Protein AF-Q6UVV3-F1 (afdb_monomer)

Radius of gyration: 19.64 Å; Cα contacts (8 Å, |Δi|>4): 266; chains: 1; bounding box: 53×38×66 Å

Nearest PDB structures (foldseek):
  7rcg-assembly1_A  TM=6.839E-01  e=5.634E-07  synthetic construct
  5e67-assembly1_A  TM=6.158E-01  e=2.378E-06  Sordaria macrospora k-hell
  5e5o-assembly1_A  TM=6.710E-01  e=7.438E-06  Sordaria macrospora k-hell
  5e63-assembly1_A  TM=6.153E-01  e=5.189E-06  Sordaria macrospora k-hell
  4z20-assembly1_A  TM=6.583E-01  e=2.623E-05  Sordaria macrospora k-hell

InterPro domains:
  IPR027434 Homing endonuclease [G3DSA:3.10.28.10] (3-112)
  IPR027434 Homing endonuclease [G3DSA:3.10.28.10] (134-177)
  IPR027434 Homing endonuclease [SSF55608] (23-153)
  IPR051289 LAGLIDADG Homing Endonuclease [PTHR36181] (15-176)

Structure (mmCIF, N/CA/C/O backbone):
data_AF-Q6UVV3-F1
#
_entry.id   AF-Q6UVV3-F1
#
loop_
_atom_site.group_PDB
_atom_site.id
_atom_site.type_symbol
_atom_site.label_atom_id
_atom_site.label_alt_id
_atom_site.label_comp_id
_atom_site.label_asym_id
_atom_site.label_entity_id
_atom_site.label_seq_id
_atom_site.pdbx_PDB_ins_code
_atom_site.Cartn_x
_atom_site.Cartn_y
_atom_site.Cartn_z
_atom_site.occupancy
_atom_site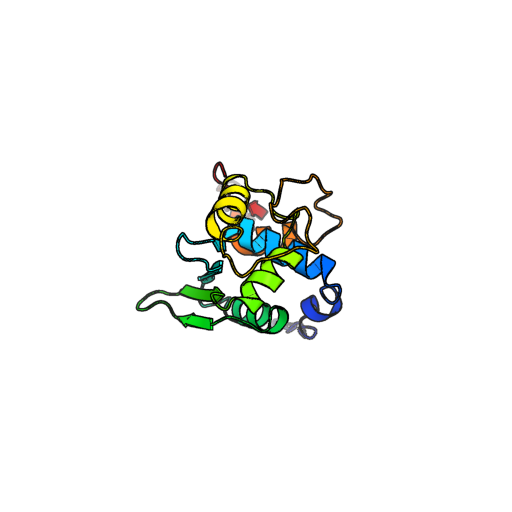.B_iso_or_equiv
_atom_site.auth_seq_id
_atom_site.auth_comp_id
_atom_site.auth_asym_id
_atom_site.auth_atom_id
_atom_site.pdbx_PDB_model_num
ATOM 1 N N . MET A 1 1 ? -36.905 -4.586 26.985 1.00 43.69 1 MET A N 1
ATOM 2 C CA . MET A 1 1 ? -36.416 -3.449 26.175 1.00 43.69 1 MET A CA 1
ATOM 3 C C . MET A 1 1 ? -35.799 -4.032 24.906 1.00 43.69 1 MET A C 1
ATOM 5 O O . MET A 1 1 ? -34.791 -4.717 25.005 1.00 43.69 1 MET A O 1
ATOM 9 N N . SER A 1 2 ? -36.463 -3.912 23.751 1.00 47.06 2 SER A N 1
ATOM 10 C CA . SER A 1 2 ? -35.994 -4.512 22.490 1.00 47.06 2 SER A CA 1
ATOM 11 C C . SER A 1 2 ? -35.109 -3.499 21.764 1.00 47.06 2 SER A C 1
ATOM 13 O O . SER A 1 2 ? -35.595 -2.452 21.337 1.00 47.06 2 SER A O 1
ATOM 15 N N . ILE A 1 3 ? -33.812 -3.785 21.663 1.00 47.81 3 ILE A N 1
ATOM 16 C CA . ILE A 1 3 ? -32.866 -2.955 20.916 1.00 47.81 3 ILE A CA 1
ATOM 17 C C . ILE A 1 3 ? -33.039 -3.298 19.435 1.00 47.81 3 ILE A C 1
ATOM 19 O O . ILE A 1 3 ? -32.676 -4.386 18.992 1.00 47.81 3 ILE A O 1
ATOM 23 N N . SER A 1 4 ? -33.620 -2.374 18.670 1.00 55.75 4 SER A N 1
ATOM 24 C CA . SER A 1 4 ? -33.681 -2.482 17.213 1.00 55.75 4 SER A CA 1
ATOM 25 C C . SER A 1 4 ? -32.287 -2.229 16.644 1.00 55.75 4 SER A C 1
ATOM 27 O O . SER A 1 4 ? -31.799 -1.099 16.628 1.00 55.75 4 SER A O 1
ATOM 29 N N . ILE A 1 5 ? -31.613 -3.293 16.211 1.00 58.22 5 ILE A N 1
ATOM 30 C CA . ILE A 1 5 ? -30.332 -3.188 15.514 1.00 58.22 5 ILE A CA 1
ATOM 31 C C . ILE A 1 5 ? -30.649 -2.902 14.048 1.00 58.22 5 ILE A C 1
ATOM 33 O O . ILE A 1 5 ? -30.944 -3.812 13.270 1.00 58.22 5 ILE A O 1
ATOM 37 N N . HIS A 1 6 ? -30.590 -1.629 13.655 1.00 61.12 6 HIS A N 1
ATOM 38 C CA . HIS A 1 6 ? -30.580 -1.272 12.242 1.00 61.12 6 HIS A CA 1
ATOM 39 C C . HIS A 1 6 ? -29.328 -1.883 11.613 1.00 61.12 6 HIS A C 1
ATOM 41 O O . HIS A 1 6 ? -28.221 -1.408 11.846 1.00 61.12 6 HIS A O 1
ATOM 47 N N . LYS A 1 7 ? -29.490 -2.959 10.838 1.00 54.72 7 LYS A N 1
ATOM 48 C CA . LYS A 1 7 ? -28.418 -3.501 10.004 1.00 54.72 7 LYS A CA 1
ATOM 49 C C . LYS A 1 7 ? -28.249 -2.525 8.841 1.00 54.72 7 LYS A C 1
ATOM 51 O O . LYS A 1 7 ? -29.121 -2.519 7.966 1.00 54.72 7 LYS A O 1
ATOM 56 N N . PRO A 1 8 ? -27.187 -1.699 8.800 1.00 57.03 8 PRO A N 1
ATOM 57 C CA . PRO A 1 8 ? -27.008 -0.774 7.698 1.00 57.03 8 PRO A CA 1
ATOM 58 C C . PRO A 1 8 ? -26.944 -1.614 6.432 1.00 57.03 8 PRO A C 1
ATOM 60 O O . PRO A 1 8 ? -26.157 -2.564 6.335 1.00 57.03 8 PRO A O 1
ATOM 63 N N . ARG A 1 9 ? -27.818 -1.319 5.471 1.00 49.78 9 ARG A N 1
ATOM 64 C CA . ARG A 1 9 ? -27.746 -1.948 4.157 1.00 49.78 9 ARG A CA 1
ATOM 65 C C . ARG A 1 9 ? -26.461 -1.418 3.536 1.00 49.78 9 ARG A C 1
ATOM 67 O O . ARG A 1 9 ? -26.443 -0.297 3.039 1.00 49.78 9 ARG A O 1
ATOM 74 N N . ALA A 1 10 ? -25.373 -2.181 3.649 1.00 50.03 10 ALA A N 1
ATOM 75 C CA . ALA A 1 10 ? -24.102 -1.813 3.052 1.00 50.03 10 ALA A CA 1
ATOM 76 C C . ALA A 1 10 ? -24.356 -1.578 1.560 1.00 50.03 10 ALA A C 1
ATOM 78 O O . ALA A 1 10 ? -24.650 -2.516 0.813 1.00 50.03 10 ALA A O 1
ATOM 79 N N . LEU A 1 11 ? -24.324 -0.311 1.142 1.00 47.28 11 LEU A N 1
ATOM 80 C CA . LEU A 1 11 ? -24.334 0.042 -0.268 1.00 47.28 11 LEU A CA 1
ATOM 81 C C . LEU A 1 11 ? -23.205 -0.761 -0.917 1.00 47.28 11 LEU A C 1
ATOM 83 O O . LEU A 1 11 ? -22.098 -0.800 -0.375 1.00 47.28 11 LEU A O 1
ATOM 87 N N . LYS A 1 12 ? -23.495 -1.449 -2.033 1.00 47.28 12 LYS A N 1
ATOM 88 C CA . LYS A 1 12 ? -22.484 -2.184 -2.810 1.00 47.28 12 LYS A CA 1
ATOM 89 C C . LYS A 1 12 ? -21.239 -1.303 -2.914 1.00 47.28 12 LYS A C 1
ATOM 91 O O . LYS A 1 12 ? -21.322 -0.223 -3.491 1.00 47.28 12 LYS A O 1
ATOM 96 N N . HIS A 1 13 ? -20.150 -1.781 -2.311 1.00 45.28 13 HIS A N 1
ATOM 97 C CA . HIS A 1 13 ? -18.852 -1.132 -2.126 1.00 45.28 13 HIS A CA 1
ATOM 98 C C . HIS A 1 13 ? -18.615 0.050 -3.088 1.00 45.28 13 HIS A C 1
ATOM 100 O O . HIS A 1 13 ? -18.170 -0.121 -4.226 1.00 45.28 13 HIS A O 1
ATOM 106 N N . THR A 1 14 ? -18.937 1.264 -2.636 1.00 42.50 14 THR A N 1
ATOM 107 C CA . THR A 1 14 ? -18.845 2.515 -3.411 1.00 42.50 14 THR A CA 1
ATOM 108 C C . THR A 1 14 ? -17.410 2.929 -3.721 1.00 42.50 14 THR A C 1
ATOM 110 O O . THR A 1 14 ? -17.210 3.803 -4.564 1.00 42.50 14 THR A O 1
ATOM 113 N N . LEU A 1 15 ? -16.411 2.244 -3.150 1.00 49.72 15 LEU A N 1
ATOM 114 C CA . LEU A 1 15 ? -15.023 2.292 -3.621 1.00 49.72 15 LEU A CA 1
ATOM 115 C C . LEU A 1 15 ? -14.963 2.071 -5.140 1.00 49.72 15 LEU A C 1
ATOM 117 O O . LEU A 1 15 ? -14.258 2.790 -5.831 1.00 49.72 15 LEU A O 1
ATOM 121 N N . SER A 1 16 ? -15.796 1.178 -5.688 1.00 46.34 16 SER A N 1
ATOM 122 C CA . SER A 1 16 ? -15.877 0.954 -7.135 1.00 46.34 16 SER A CA 1
ATOM 123 C C . SER A 1 16 ? -16.568 2.071 -7.922 1.00 46.34 16 SER A C 1
ATOM 125 O O . SER A 1 16 ? -16.449 2.048 -9.133 1.00 46.34 16 SER A O 1
ATOM 127 N N . LYS A 1 17 ? -17.334 2.994 -7.323 1.00 48.22 17 LYS A N 1
ATOM 128 C CA . LYS A 1 17 ? -17.978 4.093 -8.074 1.00 48.22 17 LYS A CA 1
ATOM 129 C C . LYS A 1 17 ? -17.110 5.352 -8.117 1.00 48.22 17 LYS A C 1
ATOM 131 O O . LYS A 1 17 ? -17.072 5.997 -9.160 1.00 48.22 17 LYS A O 1
ATOM 136 N N . ASN A 1 18 ? -16.377 5.639 -7.036 1.00 47.91 18 ASN A N 1
ATOM 137 C CA . ASN A 1 18 ? -15.508 6.818 -6.930 1.00 47.91 18 ASN A CA 1
ATOM 138 C C . ASN A 1 18 ? -14.058 6.560 -7.394 1.00 47.91 18 ASN A C 1
ATOM 140 O O . ASN A 1 18 ? -13.456 7.465 -7.953 1.00 47.91 18 ASN A O 1
ATOM 144 N N . LEU A 1 19 ? -13.522 5.332 -7.290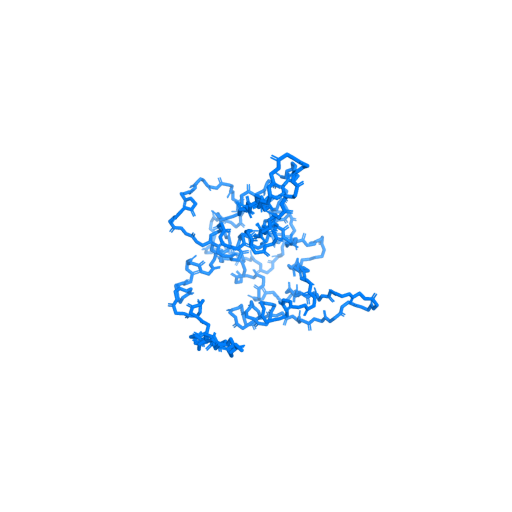 1.00 56.38 19 LEU A N 1
ATOM 145 C CA . LEU A 1 19 ? -12.197 4.969 -7.845 1.00 56.38 19 LEU A CA 1
ATOM 146 C C . LEU A 1 19 ? -12.237 4.593 -9.340 1.00 56.38 19 LEU A C 1
ATOM 148 O O . LEU A 1 19 ? -11.284 4.019 -9.863 1.00 56.38 19 LEU A O 1
ATOM 152 N N . ASN A 1 20 ? -13.336 4.882 -10.044 1.00 53.88 20 ASN A N 1
ATOM 153 C CA . ASN A 1 20 ? -13.473 4.565 -11.472 1.00 53.88 20 ASN A CA 1
ATOM 154 C C . ASN A 1 20 ? -12.535 5.383 -12.371 1.00 53.88 20 ASN A C 1
ATOM 156 O O . ASN A 1 20 ? -12.367 5.051 -13.544 1.00 53.88 20 ASN A O 1
ATOM 160 N N . ARG A 1 21 ? -11.906 6.437 -11.842 1.00 68.19 21 ARG A N 1
ATOM 161 C CA . ARG A 1 21 ? -10.844 7.156 -12.541 1.00 68.19 21 ARG A CA 1
ATOM 162 C C . ARG A 1 21 ? -9.508 6.475 -12.267 1.00 68.19 21 ARG A C 1
ATOM 164 O O . ARG A 1 21 ? -9.097 6.317 -11.121 1.00 68.19 21 ARG A O 1
ATOM 171 N N . ILE A 1 22 ? -8.797 6.132 -13.341 1.00 72.06 22 ILE A N 1
ATOM 172 C CA . ILE A 1 22 ? -7.452 5.529 -13.298 1.00 72.06 22 ILE A CA 1
ATOM 173 C C . ILE A 1 22 ? -6.502 6.339 -12.397 1.00 72.06 22 ILE A C 1
ATOM 175 O O . ILE A 1 22 ? -5.663 5.764 -11.707 1.00 72.06 22 ILE A O 1
ATOM 179 N N . GLN A 1 23 ? -6.658 7.667 -12.378 1.00 77.19 23 GLN A N 1
ATOM 180 C CA . GLN A 1 23 ? -5.865 8.571 -11.547 1.00 77.19 23 GLN A CA 1
ATOM 181 C C . GLN A 1 23 ? -6.129 8.381 -10.046 1.00 77.19 23 GLN A C 1
ATOM 183 O O . GLN A 1 23 ? -5.170 8.245 -9.287 1.00 77.19 23 GLN A O 1
ATOM 188 N N . ASP A 1 24 ? -7.397 8.278 -9.636 1.00 86.44 24 ASP A N 1
ATOM 189 C CA . ASP A 1 24 ? -7.789 8.048 -8.240 1.00 86.44 24 ASP A CA 1
ATOM 190 C C . ASP A 1 24 ? -7.302 6.676 -7.752 1.00 86.44 24 ASP A C 1
ATOM 192 O O . ASP A 1 24 ? -6.735 6.561 -6.665 1.00 86.44 24 ASP A O 1
ATOM 196 N N . PHE A 1 25 ? -7.411 5.642 -8.595 1.00 94.50 25 PHE A N 1
ATOM 197 C CA . PHE A 1 25 ? -6.839 4.329 -8.286 1.00 94.50 25 PHE A CA 1
ATOM 198 C C . PHE A 1 25 ? -5.308 4.363 -8.168 1.00 94.50 25 PHE A C 1
ATOM 200 O O . PHE A 1 25 ? -4.754 3.706 -7.290 1.00 94.50 25 PHE A O 1
ATOM 207 N N . GLY A 1 26 ? -4.617 5.130 -9.018 1.00 95.69 26 GLY A N 1
ATOM 208 C CA . GLY A 1 26 ? -3.163 5.292 -8.949 1.00 95.69 26 GLY A CA 1
ATOM 209 C C . GLY A 1 26 ? -2.703 5.893 -7.621 1.00 95.69 26 GLY A C 1
ATOM 210 O O . GLY A 1 26 ? -1.805 5.343 -6.992 1.00 95.69 26 GLY A O 1
ATOM 21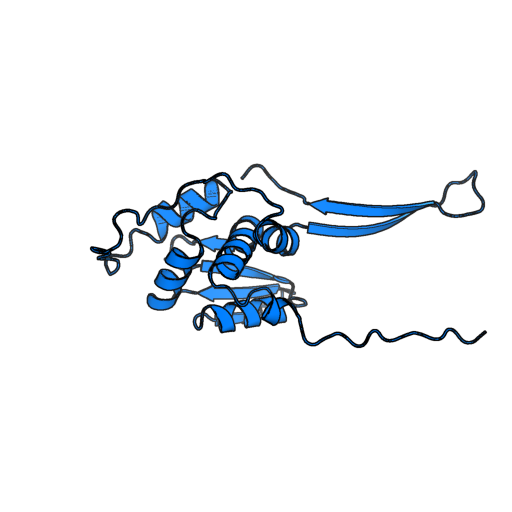1 N N . PHE A 1 27 ? -3.358 6.963 -7.158 1.00 96.44 27 PHE A N 1
ATOM 212 C CA . PHE A 1 27 ? -3.077 7.553 -5.845 1.00 96.44 27 PHE A CA 1
ATOM 213 C C . PHE A 1 27 ? -3.387 6.583 -4.703 1.00 96.44 27 PHE A C 1
ATOM 215 O O . PHE A 1 27 ? -2.543 6.386 -3.833 1.00 96.44 27 PHE A O 1
ATOM 222 N N . PHE A 1 28 ? -4.549 5.924 -4.735 1.00 96.88 28 PHE A N 1
ATOM 223 C CA . PHE A 1 28 ? -4.921 4.918 -3.738 1.00 96.88 28 PHE A CA 1
ATOM 224 C C . PHE A 1 28 ? -3.893 3.782 -3.641 1.00 96.88 28 PHE A C 1
ATOM 226 O O . PHE A 1 28 ? -3.452 3.429 -2.549 1.00 96.88 28 PHE A O 1
ATOM 233 N N . LEU A 1 29 ? -3.466 3.237 -4.785 1.00 97.62 29 LEU A N 1
ATOM 234 C CA . LEU A 1 29 ? -2.446 2.194 -4.841 1.00 97.62 29 LEU A CA 1
ATOM 235 C C . LEU A 1 29 ? -1.100 2.692 -4.299 1.00 97.62 29 LEU A C 1
ATOM 237 O O . LEU A 1 29 ? -0.454 1.961 -3.555 1.00 97.62 29 LEU A O 1
ATOM 241 N N . SER A 1 30 ? -0.688 3.917 -4.636 1.00 97.19 30 SER A N 1
ATOM 242 C CA . SER A 1 30 ? 0.534 4.518 -4.092 1.00 97.19 30 SER A CA 1
ATOM 243 C C . SER A 1 30 ? 0.499 4.640 -2.571 1.00 97.19 30 SER A C 1
ATOM 245 O O . SER A 1 30 ? 1.485 4.288 -1.937 1.00 97.19 30 SER A O 1
ATOM 247 N N . GLY A 1 31 ? -0.634 5.045 -1.989 1.00 96.88 31 GLY A N 1
ATOM 248 C CA . GLY A 1 31 ? -0.798 5.114 -0.535 1.00 96.88 31 GLY A CA 1
ATOM 249 C C . GLY A 1 31 ? -0.624 3.756 0.148 1.00 96.88 31 GLY A C 1
ATOM 250 O O . GLY A 1 31 ? 0.128 3.645 1.110 1.00 96.88 31 GLY A O 1
ATOM 251 N N . ILE A 1 32 ? -1.240 2.699 -0.398 1.00 97.44 32 ILE A N 1
ATOM 252 C CA . ILE A 1 32 ? -1.056 1.327 0.116 1.00 97.44 32 ILE A CA 1
ATOM 253 C C . ILE A 1 32 ? 0.411 0.885 -0.008 1.00 97.44 32 ILE A C 1
ATOM 255 O O . ILE A 1 32 ? 0.937 0.200 0.865 1.00 97.44 32 ILE A O 1
ATOM 259 N N . ILE A 1 33 ? 1.087 1.238 -1.107 1.00 97.75 33 ILE A N 1
ATOM 260 C CA . ILE A 1 33 ? 2.500 0.879 -1.297 1.00 97.75 33 ILE A CA 1
ATOM 261 C C . ILE A 1 33 ? 3.397 1.609 -0.294 1.00 97.75 33 ILE A C 1
ATOM 263 O O . ILE A 1 33 ? 4.343 1.006 0.216 1.00 97.75 33 ILE A O 1
ATOM 267 N N . ASP A 1 34 ? 3.103 2.879 -0.016 1.00 96.69 34 ASP A N 1
ATOM 268 C CA . ASP A 1 34 ? 3.844 3.682 0.952 1.00 96.69 34 ASP A CA 1
ATOM 269 C C . ASP A 1 34 ? 3.727 3.135 2.381 1.00 96.69 34 ASP A C 1
ATOM 271 O O . ASP A 1 34 ? 4.742 3.130 3.084 1.00 96.69 34 ASP A O 1
ATOM 275 N N . GLY A 1 35 ? 2.567 2.584 2.756 1.00 95.56 35 GLY A N 1
ATOM 276 C CA . GLY A 1 35 ? 2.381 1.842 4.008 1.00 95.56 35 GLY A CA 1
ATOM 277 C C . GLY A 1 35 ? 2.933 0.410 3.941 1.00 95.56 35 GLY A C 1
ATOM 278 O O . GLY A 1 35 ? 4.110 0.158 4.214 1.00 95.56 35 GLY A O 1
ATOM 279 N N . ASP A 1 36 ? 2.112 -0.545 3.492 1.00 95.25 36 ASP A N 1
ATOM 280 C CA . ASP A 1 36 ? 2.399 -1.989 3.585 1.00 95.25 36 ASP A CA 1
ATOM 281 C C . ASP A 1 36 ? 3.163 -2.607 2.399 1.00 95.25 36 ASP A C 1
ATOM 283 O O . ASP A 1 36 ? 3.587 -3.773 2.445 1.00 95.25 36 ASP A O 1
ATOM 287 N N . GLY A 1 37 ? 3.302 -1.887 1.285 1.00 96.75 37 GLY A N 1
ATOM 288 C CA . GLY A 1 37 ? 3.910 -2.434 0.069 1.00 96.75 37 GLY A CA 1
ATOM 289 C C . GLY A 1 37 ? 5.435 -2.363 0.046 1.00 96.75 37 GLY A C 1
ATOM 290 O O . GLY A 1 37 ? 6.064 -1.577 0.740 1.00 96.75 37 GLY A O 1
ATOM 291 N N . HIS A 1 38 ? 6.078 -3.165 -0.795 1.00 96.81 38 HIS A N 1
ATOM 292 C CA . HIS A 1 38 ? 7.482 -2.960 -1.158 1.00 96.81 38 HIS A CA 1
ATOM 293 C C . HIS A 1 38 ? 7.784 -3.537 -2.539 1.00 96.81 38 HIS A C 1
ATOM 295 O O . HIS A 1 38 ? 7.166 -4.514 -2.974 1.00 96.81 38 HIS A O 1
ATOM 301 N N . PHE A 1 39 ? 8.783 -2.965 -3.209 1.00 95.94 39 PHE A N 1
ATOM 302 C CA . PHE A 1 39 ? 9.362 -3.571 -4.406 1.00 95.94 39 PHE A CA 1
ATOM 303 C C . PHE A 1 39 ? 10.578 -4.386 -3.987 1.00 95.94 39 PHE A C 1
ATOM 305 O O . PHE A 1 39 ? 11.531 -3.835 -3.433 1.00 95.94 39 PHE A O 1
ATOM 312 N N . SER A 1 40 ? 10.555 -5.704 -4.183 1.00 94.12 40 SER A N 1
ATOM 313 C CA . SER A 1 40 ? 11.669 -6.554 -3.746 1.00 94.12 40 SER A CA 1
ATOM 314 C C . SER A 1 40 ? 12.867 -6.478 -4.698 1.00 94.12 40 SER A C 1
ATOM 316 O O . SER A 1 40 ? 12.762 -5.929 -5.791 1.00 94.12 40 SER A O 1
ATOM 318 N N . ALA A 1 41 ? 14.023 -7.003 -4.278 1.00 90.31 41 ALA A N 1
ATOM 319 C CA . ALA A 1 41 ? 15.225 -7.039 -5.119 1.00 90.31 41 ALA A CA 1
ATOM 320 C C . ALA A 1 41 ? 15.022 -7.888 -6.386 1.00 90.31 41 ALA A C 1
ATOM 322 O O . ALA A 1 41 ? 15.479 -7.515 -7.462 1.00 90.31 41 ALA A O 1
ATOM 323 N N . ILE A 1 42 ? 14.273 -8.991 -6.266 1.00 90.12 42 ILE A N 1
ATOM 324 C CA . ILE A 1 42 ? 13.654 -9.636 -7.426 1.00 90.12 42 ILE A CA 1
ATOM 325 C C . ILE A 1 42 ? 12.530 -8.706 -7.898 1.00 90.12 42 ILE A C 1
ATOM 327 O O . ILE A 1 42 ? 11.726 -8.302 -7.055 1.00 90.12 42 ILE A O 1
ATOM 331 N N . PRO A 1 43 ? 12.433 -8.355 -9.188 1.00 90.12 43 PRO A N 1
ATOM 332 C CA . PRO A 1 43 ? 11.439 -7.393 -9.652 1.00 90.12 43 PRO A CA 1
ATOM 333 C C . PRO A 1 43 ? 10.001 -7.900 -9.471 1.00 90.12 43 PRO A C 1
ATOM 335 O O . PRO A 1 43 ? 9.473 -8.668 -10.270 1.00 90.12 43 PRO A O 1
ATOM 338 N N . GLN A 1 44 ? 9.372 -7.475 -8.379 1.00 95.31 44 GLN A N 1
ATOM 339 C CA . GLN A 1 44 ? 7.973 -7.729 -8.053 1.00 95.31 44 GLN A CA 1
ATOM 340 C C . GLN A 1 44 ? 7.486 -6.683 -7.047 1.00 95.31 44 GLN A C 1
ATOM 342 O O . GLN A 1 44 ? 8.258 -6.200 -6.214 1.00 95.31 44 GLN A O 1
ATOM 347 N N . LEU A 1 45 ? 6.194 -6.373 -7.101 1.00 97.75 45 LEU A N 1
ATOM 348 C CA . LEU A 1 45 ? 5.494 -5.693 -6.017 1.00 97.75 45 LEU A CA 1
ATOM 349 C C . LEU A 1 45 ? 4.952 -6.747 -5.054 1.00 97.75 45 LEU A C 1
ATOM 351 O O . LEU A 1 45 ? 4.295 -7.695 -5.487 1.00 97.75 45 LEU A O 1
ATOM 355 N N . VAL A 1 46 ? 5.183 -6.555 -3.760 1.00 98.38 46 VAL A N 1
ATOM 356 C CA . VAL A 1 46 ? 4.616 -7.382 -2.695 1.00 98.38 46 VAL A CA 1
ATOM 357 C C . VAL A 1 46 ? 3.893 -6.476 -1.710 1.00 98.38 46 VAL A C 1
ATOM 359 O O . VAL A 1 46 ? 4.475 -5.516 -1.214 1.00 98.38 46 VAL A O 1
ATOM 362 N N . ILE A 1 47 ? 2.639 -6.801 -1.408 1.00 98.31 47 ILE A N 1
ATOM 363 C CA . ILE A 1 47 ? 1.847 -6.146 -0.363 1.00 98.31 47 ILE A CA 1
ATOM 364 C C . ILE A 1 47 ? 1.324 -7.229 0.575 1.00 98.31 47 ILE A C 1
ATOM 366 O O . ILE A 1 47 ? 0.762 -8.235 0.124 1.00 98.31 47 ILE A O 1
ATOM 370 N N . CYS A 1 48 ? 1.543 -7.050 1.872 1.00 96.81 48 CYS A N 1
ATOM 371 C CA . CYS A 1 48 ? 1.023 -7.943 2.898 1.00 96.81 48 CYS A CA 1
ATOM 372 C C . CYS A 1 48 ? -0.237 -7.327 3.501 1.00 96.81 48 CYS A C 1
ATOM 374 O O . CYS A 1 48 ? -0.249 -6.145 3.798 1.00 96.81 48 CYS A O 1
ATOM 376 N N . PHE A 1 49 ? -1.266 -8.137 3.720 1.00 95.7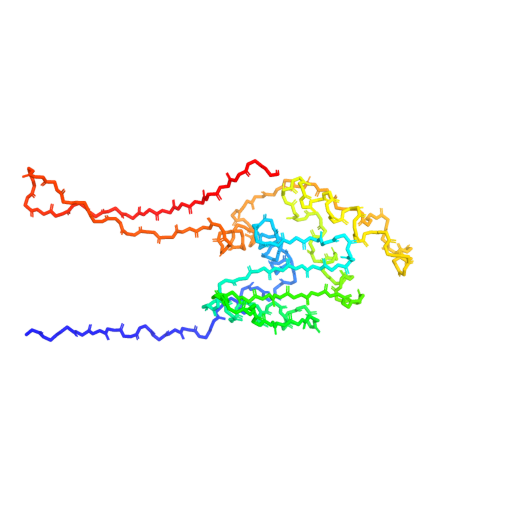5 49 PHE A N 1
ATOM 377 C CA . PHE A 1 49 ? -2.463 -7.716 4.447 1.00 95.75 49 PHE A CA 1
ATOM 378 C C . PHE A 1 49 ? -2.755 -8.700 5.574 1.00 95.75 49 PHE A C 1
ATOM 380 O O . PHE A 1 49 ? -2.363 -9.874 5.506 1.00 95.75 49 PHE A O 1
ATOM 387 N N . HIS A 1 50 ? -3.505 -8.261 6.582 1.00 95.44 50 HIS A N 1
ATOM 388 C CA . HIS A 1 50 ? -4.140 -9.187 7.510 1.00 95.44 50 HIS A CA 1
ATOM 389 C C . HIS A 1 50 ? -5.190 -10.034 6.761 1.00 95.44 50 HIS A C 1
ATOM 391 O O . HIS A 1 50 ? -5.796 -9.593 5.787 1.00 95.44 50 HIS A O 1
ATOM 397 N N . GLU A 1 51 ? -5.439 -11.276 7.190 1.00 95.69 51 GLU A N 1
ATOM 398 C CA . GLU A 1 51 ? -6.348 -12.190 6.466 1.00 95.69 51 GLU A CA 1
ATOM 399 C C . GLU A 1 51 ? -7.801 -11.687 6.369 1.00 95.69 51 GLU A C 1
ATOM 401 O O . GLU A 1 51 ? -8.538 -12.087 5.469 1.00 95.69 51 GLU A O 1
ATOM 406 N N . LYS A 1 52 ? -8.197 -10.784 7.274 1.00 94.38 52 LYS A N 1
ATOM 407 C CA . LYS A 1 52 ? -9.512 -10.122 7.267 1.00 94.38 52 LYS A CA 1
ATOM 408 C C . LYS A 1 52 ? -9.682 -9.150 6.092 1.00 94.38 52 LYS A C 1
ATOM 410 O O . LYS A 1 52 ? -10.809 -8.946 5.655 1.00 94.38 52 LYS A O 1
ATOM 415 N N . ASP A 1 53 ? -8.584 -8.651 5.528 1.00 93.50 53 ASP A N 1
ATOM 416 C CA . ASP A 1 53 ? -8.579 -7.645 4.456 1.00 93.50 53 ASP A CA 1
ATOM 417 C C . ASP A 1 53 ? -8.368 -8.271 3.069 1.00 93.50 53 ASP A C 1
ATOM 419 O O . ASP A 1 53 ? -7.970 -7.622 2.101 1.00 93.50 53 ASP A O 1
ATOM 423 N N . ILE A 1 54 ? -8.674 -9.565 2.929 1.00 95.56 54 ILE A N 1
ATOM 424 C CA . ILE A 1 54 ? -8.515 -10.309 1.673 1.00 95.56 54 ILE A CA 1
ATOM 425 C C . ILE A 1 54 ? -9.307 -9.737 0.498 1.00 95.56 54 ILE A C 1
ATOM 427 O O . ILE A 1 54 ? -8.877 -9.843 -0.653 1.00 95.56 54 ILE A O 1
ATOM 431 N N . SER A 1 55 ? -10.434 -9.083 0.772 1.00 95.75 55 SER A N 1
ATOM 432 C CA . SER A 1 55 ? -11.218 -8.384 -0.245 1.00 95.75 55 SER A CA 1
ATOM 433 C C . SER A 1 55 ? -10.423 -7.258 -0.914 1.00 95.75 55 SER A C 1
ATOM 435 O O . SER A 1 55 ? -10.547 -7.081 -2.126 1.00 95.75 55 SER A O 1
ATOM 437 N N . VAL A 1 56 ? -9.560 -6.555 -0.170 1.00 95.50 56 VAL A N 1
ATOM 438 C CA . VAL A 1 56 ? -8.682 -5.496 -0.692 1.00 95.50 56 VAL A CA 1
ATOM 439 C C . VAL A 1 56 ? -7.650 -6.098 -1.639 1.00 95.50 56 VAL A C 1
ATOM 441 O O . VAL A 1 56 ? -7.504 -5.629 -2.766 1.00 95.50 56 VAL A O 1
ATOM 444 N N . ALA A 1 57 ? -7.005 -7.200 -1.248 1.00 97.12 57 ALA A N 1
ATOM 445 C CA . ALA A 1 57 ? -6.044 -7.894 -2.105 1.00 97.12 57 ALA A CA 1
ATOM 446 C C . ALA A 1 57 ? -6.672 -8.348 -3.440 1.00 97.12 57 ALA A C 1
ATOM 448 O O . ALA A 1 57 ? -6.092 -8.142 -4.510 1.00 97.12 57 ALA A O 1
ATOM 449 N N . TYR A 1 58 ? -7.885 -8.913 -3.409 1.00 97.31 58 TYR A N 1
ATOM 450 C CA . TYR A 1 58 ? -8.603 -9.285 -4.633 1.00 97.31 58 TYR A CA 1
ATOM 451 C C . TYR A 1 58 ? -9.098 -8.080 -5.437 1.00 97.31 58 TYR A C 1
ATOM 453 O O . TYR A 1 58 ? -9.117 -8.142 -6.669 1.00 97.31 58 TYR A O 1
ATOM 461 N N . PHE A 1 59 ? -9.460 -6.978 -4.780 1.00 95.81 59 PHE A N 1
ATOM 462 C CA . PHE A 1 59 ? -9.772 -5.723 -5.456 1.00 95.81 59 PHE A CA 1
ATOM 463 C C . PHE A 1 59 ? -8.557 -5.203 -6.234 1.00 95.81 59 PHE A C 1
ATOM 465 O O . PHE A 1 59 ? -8.685 -4.939 -7.430 1.00 95.81 59 PHE A O 1
ATOM 472 N N . LEU A 1 60 ? -7.373 -5.146 -5.614 1.00 96.56 60 LEU A N 1
ATOM 473 C CA . LEU A 1 60 ? -6.137 -4.741 -6.291 1.00 96.56 60 LEU A CA 1
ATOM 474 C C . LEU A 1 60 ? -5.815 -5.664 -7.468 1.00 96.56 60 LEU A C 1
ATOM 476 O O . LEU A 1 60 ? -5.579 -5.180 -8.575 1.00 96.56 60 LEU A O 1
ATOM 480 N N . LYS A 1 61 ? -5.896 -6.988 -7.269 1.00 97.06 61 LYS A N 1
ATOM 481 C CA . LYS A 1 61 ? -5.727 -7.973 -8.348 1.00 97.06 61 LYS A CA 1
ATOM 482 C C . LYS A 1 61 ? -6.687 -7.712 -9.509 1.00 97.06 61 LYS A C 1
ATOM 484 O O . LYS A 1 61 ? -6.263 -7.745 -10.660 1.00 97.06 61 LYS A O 1
ATOM 489 N N . LYS A 1 62 ? -7.963 -7.428 -9.231 1.00 95.12 62 LYS A N 1
ATOM 490 C CA . LYS A 1 62 ? -8.973 -7.131 -10.258 1.00 95.12 62 LYS A CA 1
ATOM 491 C C . LYS A 1 62 ? -8.652 -5.845 -11.026 1.00 95.12 62 LYS A C 1
ATOM 493 O O . LYS A 1 62 ? -8.743 -5.840 -12.249 1.00 95.12 62 LYS A O 1
ATOM 498 N N . GLN A 1 63 ? -8.265 -4.774 -10.333 1.00 94.19 63 GLN A N 1
ATOM 499 C CA . GLN A 1 63 ? -7.949 -3.486 -10.965 1.00 94.19 63 GLN A CA 1
ATOM 500 C C . GLN A 1 63 ? -6.658 -3.549 -11.792 1.00 94.19 63 GLN A C 1
ATOM 502 O O . GLN A 1 63 ? -6.594 -3.057 -12.923 1.00 94.19 63 GLN A O 1
ATOM 507 N N . ILE A 1 64 ? -5.625 -4.210 -11.265 1.00 95.00 64 ILE A N 1
ATOM 508 C CA . ILE A 1 64 ? -4.339 -4.381 -11.947 1.00 95.00 64 ILE A CA 1
ATOM 509 C C . ILE A 1 64 ? -4.465 -5.420 -13.072 1.00 95.00 64 ILE A C 1
ATOM 511 O O . ILE A 1 64 ? -3.840 -5.238 -14.113 1.00 95.00 64 ILE A O 1
ATOM 515 N N . GLN A 1 65 ? -5.346 -6.416 -12.932 1.00 96.81 65 GLN A N 1
ATOM 516 C CA . GLN A 1 65 ? -5.518 -7.588 -13.814 1.00 96.81 65 GLN A CA 1
ATOM 517 C C . GLN A 1 65 ? -4.324 -8.557 -13.812 1.00 96.81 65 GLN A C 1
ATOM 519 O O . GLN A 1 65 ? -4.269 -9.490 -14.605 1.00 96.81 65 GLN A O 1
ATOM 524 N N . TYR A 1 66 ? -3.385 -8.365 -12.887 1.00 97.56 66 TYR A N 1
ATOM 525 C CA . TYR A 1 66 ? -2.227 -9.226 -12.686 1.00 97.56 66 TYR A CA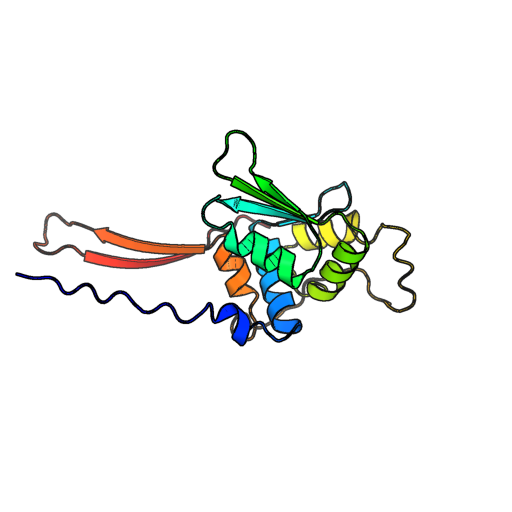 1
ATOM 526 C C . TYR A 1 66 ? -2.024 -9.490 -11.196 1.00 97.56 66 TYR A C 1
ATOM 528 O O . TYR A 1 66 ? -2.499 -8.743 -10.338 1.00 97.56 66 TYR A O 1
ATOM 536 N N . GLY A 1 67 ? -1.270 -10.547 -10.911 1.00 97.62 67 GLY A N 1
ATOM 537 C CA . GLY A 1 67 ? -0.811 -10.893 -9.575 1.00 97.62 67 GLY A CA 1
ATOM 538 C C . GLY A 1 67 ? -1.533 -12.070 -8.932 1.00 97.62 67 GLY A C 1
ATOM 539 O O . GLY A 1 67 ? -2.581 -12.548 -9.381 1.00 97.62 67 GLY A O 1
ATOM 540 N N . THR A 1 68 ? -0.947 -12.528 -7.838 1.00 98.44 68 THR A N 1
ATOM 541 C CA . THR A 1 68 ? -1.372 -13.699 -7.077 1.00 98.44 68 THR A CA 1
ATOM 542 C C . THR A 1 68 ? -1.677 -13.285 -5.649 1.00 98.44 68 THR A C 1
ATOM 544 O O . THR A 1 68 ? -0.914 -12.539 -5.042 1.00 98.44 68 THR A O 1
ATOM 547 N N . VAL A 1 69 ? -2.803 -13.770 -5.124 1.00 98.50 69 VAL A N 1
ATOM 548 C CA . VAL A 1 69 ? -3.179 -13.630 -3.715 1.00 98.50 69 VAL A CA 1
ATOM 549 C C . VAL A 1 69 ? -3.002 -14.995 -3.066 1.00 98.50 69 VAL A C 1
ATOM 551 O O . VAL A 1 69 ? -3.566 -15.976 -3.544 1.00 98.50 69 VAL A O 1
ATOM 554 N N . SER A 1 70 ? -2.210 -15.072 -2.001 1.00 98.06 70 SER A N 1
ATOM 555 C CA . SER A 1 70 ? -1.909 -16.334 -1.314 1.00 98.06 70 SER A CA 1
ATOM 556 C C . SER A 1 70 ? -1.840 -16.145 0.196 1.00 98.06 70 SER A C 1
ATOM 558 O O . SER A 1 70 ? -1.301 -15.139 0.665 1.00 98.06 70 SER A O 1
ATOM 560 N N . LYS A 1 71 ? -2.329 -17.124 0.964 1.00 97.38 71 LYS A N 1
ATOM 561 C CA . LYS A 1 71 ? -2.192 -17.138 2.426 1.00 97.38 71 LYS A CA 1
ATOM 562 C C . LYS A 1 71 ? -0.743 -17.401 2.831 1.00 97.38 71 LYS A C 1
ATOM 564 O O . LYS A 1 71 ? -0.067 -18.244 2.245 1.00 97.38 71 LYS A O 1
ATOM 569 N N . VAL A 1 72 ? -0.271 -16.708 3.862 1.00 96.56 72 VAL A N 1
ATOM 570 C CA . VAL A 1 72 ? 1.029 -16.992 4.470 1.00 96.56 72 VAL A CA 1
ATOM 571 C C . VAL A 1 72 ? 0.870 -18.156 5.444 1.00 96.56 72 VAL A C 1
ATOM 573 O O . VAL A 1 72 ? 0.038 -18.107 6.351 1.00 96.56 72 VAL A O 1
ATOM 576 N N . LYS A 1 73 ? 1.666 -19.215 5.261 1.00 95.75 73 LYS A N 1
ATOM 577 C CA . LYS A 1 73 ? 1.613 -20.417 6.105 1.00 95.75 73 LYS A CA 1
ATOM 578 C C . LYS A 1 73 ? 1.753 -20.041 7.585 1.00 95.75 73 LYS A C 1
ATOM 580 O O . LYS A 1 73 ? 2.653 -19.286 7.948 1.00 95.75 73 LYS A O 1
ATOM 585 N N . ASN A 1 74 ? 0.860 -20.581 8.416 1.00 96.06 74 ASN A N 1
ATOM 586 C CA . ASN A 1 74 ? 0.834 -20.404 9.873 1.00 96.06 74 ASN A CA 1
ATOM 587 C C . ASN A 1 74 ? 0.754 -18.941 10.354 1.00 96.06 74 ASN A C 1
ATOM 589 O O . ASN A 1 74 ? 1.158 -18.638 11.473 1.00 96.06 74 ASN A O 1
ATOM 593 N N . LYS A 1 75 ? 0.239 -18.020 9.530 1.00 96.62 75 LYS A N 1
ATOM 594 C CA . LYS A 1 75 ? 0.021 -16.617 9.906 1.00 96.62 75 LYS A CA 1
ATOM 595 C C . LYS A 1 75 ? -1.381 -16.163 9.503 1.00 96.62 75 LYS A C 1
ATOM 597 O O . LYS A 1 75 ? -1.929 -16.629 8.504 1.00 96.62 75 LYS A O 1
ATOM 602 N N . LYS A 1 76 ? -1.937 -15.198 10.241 1.00 96.88 76 LYS A N 1
ATOM 603 C CA . LYS A 1 76 ? -3.183 -14.489 9.886 1.00 96.88 76 LYS A CA 1
ATOM 604 C C . LYS A 1 76 ? -2.922 -13.398 8.846 1.00 96.88 76 LYS A C 1
ATOM 606 O O . LYS A 1 76 ? -3.328 -12.252 9.002 1.00 96.88 76 LYS A O 1
ATOM 611 N N . ALA A 1 77 ? -2.178 -13.751 7.807 1.00 96.62 77 ALA A N 1
ATOM 612 C CA . ALA A 1 77 ? -1.704 -12.819 6.802 1.00 96.62 77 ALA A CA 1
ATOM 613 C C . ALA A 1 77 ? -1.864 -13.407 5.404 1.00 96.62 77 ALA A C 1
ATOM 615 O O . ALA A 1 77 ? -1.761 -14.620 5.192 1.00 96.62 77 ALA A O 1
ATOM 616 N N . ILE A 1 78 ? -2.066 -12.521 4.442 1.00 97.75 78 ILE A N 1
ATOM 617 C CA . ILE A 1 78 ? -2.083 -12.823 3.018 1.00 97.75 78 ILE A CA 1
ATOM 618 C C . ILE A 1 78 ? -1.041 -11.963 2.311 1.00 97.75 78 ILE A C 1
ATOM 620 O O . ILE A 1 78 ? -0.691 -10.879 2.772 1.00 97.75 78 ILE A O 1
ATOM 624 N N . LYS A 1 79 ? -0.558 -12.446 1.172 1.00 97.88 79 LYS A N 1
ATOM 625 C CA . LYS A 1 79 ? 0.303 -11.685 0.269 1.00 97.88 79 LYS A CA 1
ATOM 626 C C . LYS A 1 79 ? -0.414 -11.479 -1.047 1.00 97.88 79 LYS A C 1
ATOM 628 O O . LYS A 1 79 ? -0.929 -12.443 -1.611 1.00 97.88 79 LYS A O 1
ATOM 633 N N . PHE A 1 80 ? -0.387 -10.250 -1.537 1.00 98.56 80 PHE A N 1
ATOM 634 C CA . PHE A 1 80 ? -0.629 -9.926 -2.931 1.00 98.56 80 PHE A CA 1
ATOM 635 C C . PHE A 1 80 ? 0.719 -9.668 -3.607 1.00 98.56 80 PHE A C 1
ATOM 637 O O . PHE A 1 80 ? 1.475 -8.802 -3.171 1.00 98.56 80 PHE A O 1
ATOM 644 N N . VAL A 1 81 ? 1.036 -10.448 -4.641 1.00 98.62 81 VAL A N 1
ATOM 645 C CA . VAL A 1 81 ? 2.320 -10.380 -5.350 1.00 98.62 81 VAL A CA 1
ATOM 646 C C . VAL A 1 81 ? 2.083 -10.167 -6.835 1.00 98.62 81 VAL A C 1
ATOM 648 O O . VAL A 1 81 ? 1.349 -10.934 -7.458 1.00 98.62 81 VAL A O 1
ATOM 651 N N . VAL A 1 82 ? 2.738 -9.168 -7.421 1.00 98.06 82 VAL A N 1
ATOM 652 C CA . VAL A 1 82 ? 2.759 -8.941 -8.870 1.00 98.06 82 VAL A CA 1
ATOM 653 C C . VAL A 1 82 ? 4.196 -9.048 -9.358 1.00 98.06 82 VAL A C 1
ATOM 655 O O . VAL A 1 82 ? 4.999 -8.159 -9.105 1.00 98.06 82 VAL A O 1
ATOM 658 N N . SER A 1 83 ? 4.504 -10.129 -10.070 1.00 95.19 83 SER A N 1
ATOM 659 C CA . SER A 1 83 ? 5.811 -10.379 -10.698 1.00 95.19 83 SER A CA 1
ATOM 660 C C . SER A 1 83 ? 5.746 -10.412 -12.229 1.00 95.19 83 SER A C 1
ATOM 662 O O . SER A 1 83 ? 6.770 -10.338 -12.901 1.00 95.19 83 SER A O 1
ATOM 664 N N . HIS A 1 84 ? 4.543 -10.502 -12.808 1.00 93.12 84 HIS A N 1
ATOM 665 C CA . HIS A 1 84 ? 4.368 -10.514 -14.257 1.00 93.12 84 HIS A CA 1
ATOM 666 C C . HIS A 1 84 ? 4.763 -9.162 -14.864 1.00 93.12 84 HIS A C 1
ATOM 668 O O . HIS A 1 84 ? 4.257 -8.123 -14.432 1.00 93.12 84 HIS A O 1
ATOM 674 N N . PHE A 1 85 ? 5.594 -9.178 -15.910 1.00 89.06 85 PHE A N 1
ATOM 675 C CA . PHE A 1 85 ? 6.157 -7.971 -16.526 1.00 89.06 85 PHE A CA 1
ATOM 676 C C . PHE A 1 85 ? 5.094 -6.930 -16.916 1.00 89.06 85 PHE A C 1
ATOM 678 O O . PHE A 1 85 ? 5.196 -5.768 -16.528 1.00 89.06 85 PHE A O 1
ATOM 685 N N . LEU A 1 86 ? 4.020 -7.337 -17.606 1.00 90.50 86 LEU A N 1
ATOM 686 C CA . LEU A 1 86 ? 2.935 -6.413 -17.979 1.00 90.50 86 LEU A CA 1
ATOM 687 C C . LEU A 1 86 ? 2.203 -5.827 -16.759 1.00 90.50 86 LEU A C 1
ATOM 689 O O . LEU A 1 86 ? 1.769 -4.674 -16.791 1.00 90.50 86 LEU A O 1
ATOM 693 N N . GLY A 1 87 ? 2.107 -6.594 -15.669 1.00 93.44 87 GLY A N 1
ATOM 694 C CA . GLY A 1 87 ? 1.537 -6.124 -14.409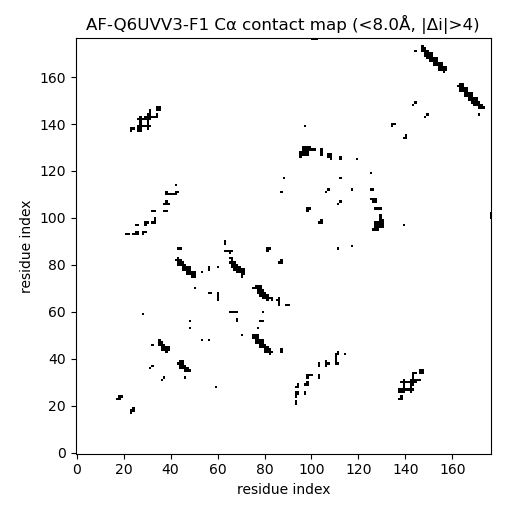 1.00 93.44 87 GLY A CA 1
ATOM 695 C C . GLY A 1 87 ? 2.419 -5.067 -13.755 1.00 93.44 87 GLY A C 1
ATOM 696 O O . GLY A 1 87 ? 1.921 -4.020 -13.349 1.00 93.44 87 GLY A O 1
ATOM 697 N N . LEU A 1 88 ? 3.732 -5.299 -13.736 1.00 92.31 88 LEU A N 1
ATOM 698 C CA . LEU A 1 88 ? 4.715 -4.331 -13.253 1.00 92.31 88 LEU A CA 1
ATOM 699 C C . LEU A 1 88 ? 4.723 -3.057 -14.098 1.00 92.31 88 LEU A C 1
ATOM 701 O O . LEU A 1 88 ? 4.649 -1.970 -13.537 1.00 92.31 88 LEU A O 1
ATOM 705 N N . LYS A 1 89 ? 4.690 -3.163 -15.433 1.00 88.62 89 LYS A N 1
ATOM 706 C CA . LYS A 1 89 ? 4.574 -1.999 -16.330 1.00 88.62 89 LYS A CA 1
ATOM 707 C C . LYS A 1 89 ? 3.330 -1.165 -16.032 1.00 88.62 89 LYS A C 1
ATOM 709 O O . LYS A 1 89 ? 3.401 0.063 -16.004 1.00 88.62 89 LYS A O 1
ATOM 714 N N . LYS A 1 90 ? 2.192 -1.817 -15.780 1.00 91.31 90 LYS A N 1
ATOM 715 C CA . LYS A 1 90 ? 0.951 -1.134 -15.402 1.00 91.31 90 LYS A CA 1
ATOM 716 C C . LYS A 1 90 ? 1.066 -0.452 -14.039 1.00 91.31 90 LYS A C 1
ATOM 718 O O . LYS A 1 90 ? 0.681 0.709 -13.932 1.00 91.31 90 LYS A O 1
ATOM 723 N N . ILE A 1 91 ? 1.624 -1.129 -13.033 1.00 93.81 91 ILE A N 1
ATOM 724 C CA . ILE A 1 91 ? 1.887 -0.534 -11.713 1.00 93.81 91 ILE A CA 1
ATOM 725 C C . ILE A 1 91 ? 2.769 0.701 -11.863 1.00 93.81 91 ILE A C 1
ATOM 727 O O . ILE A 1 91 ? 2.396 1.749 -11.349 1.00 93.81 91 ILE A O 1
ATOM 731 N N . CYS A 1 92 ? 3.862 0.615 -12.627 1.00 91.44 92 CYS A N 1
ATOM 732 C CA . CYS A 1 92 ? 4.758 1.744 -12.846 1.00 91.44 92 CYS A CA 1
ATOM 733 C C . CYS A 1 92 ? 4.020 2.975 -13.368 1.00 91.44 92 CYS A C 1
ATOM 735 O O . CYS A 1 92 ? 4.112 4.044 -12.776 1.00 91.44 92 CYS A O 1
ATOM 737 N N . ARG A 1 93 ? 3.192 2.811 -14.403 1.00 89.00 93 ARG A N 1
ATOM 738 C CA . ARG A 1 93 ? 2.370 3.905 -14.947 1.00 89.00 93 ARG A CA 1
ATOM 739 C C . ARG A 1 93 ? 1.373 4.462 -13.927 1.00 89.00 93 ARG A C 1
ATOM 741 O O . ARG A 1 93 ? 1.162 5.671 -13.875 1.00 89.00 93 ARG A O 1
ATOM 748 N N . LEU A 1 94 ? 0.752 3.595 -13.128 1.00 93.00 94 LEU A N 1
ATOM 749 C CA . LEU A 1 94 ? -0.231 3.999 -12.122 1.00 93.00 94 LEU A CA 1
ATOM 750 C C . LEU A 1 94 ? 0.398 4.839 -11.010 1.00 93.00 94 LEU A C 1
ATOM 752 O O . LEU A 1 94 ? -0.175 5.864 -10.648 1.00 93.00 94 LEU A O 1
ATOM 756 N N . VAL A 1 95 ? 1.567 4.441 -10.505 1.00 94.62 95 VAL A N 1
ATOM 757 C CA .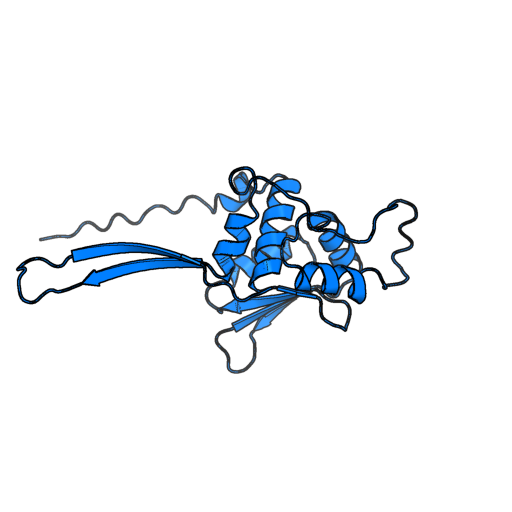 VAL A 1 95 ? 2.175 5.021 -9.292 1.00 94.62 95 VAL A CA 1
ATOM 758 C C . VAL A 1 95 ? 3.268 6.048 -9.576 1.00 94.62 95 VAL A C 1
ATOM 760 O O . VAL A 1 95 ? 3.737 6.704 -8.647 1.00 94.62 95 VAL A O 1
ATOM 763 N N . HIS A 1 96 ? 3.661 6.214 -10.842 1.00 91.69 96 HIS A N 1
ATOM 764 C CA . HIS A 1 96 ? 4.655 7.201 -11.254 1.00 91.69 96 HIS A CA 1
ATOM 765 C C . HIS A 1 96 ? 4.295 8.592 -10.713 1.00 91.69 96 HIS A C 1
ATOM 767 O O . HIS A 1 96 ? 3.188 9.096 -10.948 1.00 91.69 96 HIS A O 1
ATOM 773 N N . ASN A 1 97 ? 5.245 9.168 -9.972 1.00 93.00 97 ASN A N 1
ATOM 774 C CA . ASN A 1 97 ? 5.191 10.448 -9.266 1.00 93.00 97 ASN A CA 1
ATOM 775 C C . ASN A 1 97 ? 4.088 10.578 -8.207 1.00 93.00 97 ASN A C 1
ATOM 777 O O . ASN A 1 97 ? 3.652 11.685 -7.898 1.00 93.00 97 ASN A O 1
ATOM 781 N N . LYS A 1 98 ? 3.616 9.451 -7.665 1.00 94.94 98 LYS A N 1
ATOM 782 C CA . LYS A 1 98 ? 2.563 9.418 -6.638 1.00 94.94 98 LYS A CA 1
ATOM 783 C C . LYS A 1 98 ? 3.014 8.809 -5.308 1.00 94.94 98 LYS A C 1
ATOM 785 O O . LYS A 1 98 ? 2.252 8.862 -4.351 1.00 94.94 98 LYS A O 1
ATOM 790 N N . LEU A 1 99 ? 4.215 8.231 -5.250 1.00 96.06 99 LEU A N 1
ATOM 791 C CA . LEU A 1 99 ? 4.825 7.743 -4.008 1.00 96.06 99 LEU A CA 1
ATOM 792 C C . LEU A 1 99 ? 5.380 8.915 -3.189 1.00 96.06 99 LEU A C 1
ATOM 794 O O . LEU A 1 99 ? 5.909 9.871 -3.761 1.00 96.06 99 LEU A O 1
ATOM 798 N N . GLN A 1 100 ? 5.277 8.825 -1.866 1.00 94.81 100 GLN A N 1
ATOM 799 C CA . GLN A 1 100 ? 5.699 9.866 -0.927 1.00 94.81 100 GLN A CA 1
ATOM 800 C C . GLN A 1 100 ? 6.898 9.467 -0.063 1.00 94.81 100 GLN A C 1
ATOM 802 O O . GLN A 1 100 ? 7.645 10.356 0.364 1.00 94.81 100 GLN A O 1
ATOM 807 N N . HIS A 1 101 ? 7.106 8.169 0.183 1.00 94.81 101 HIS A N 1
ATOM 808 C CA . HIS A 1 101 ? 8.191 7.682 1.038 1.00 94.81 101 HIS A CA 1
ATOM 809 C C . HIS A 1 101 ? 9.483 7.478 0.247 1.00 94.81 101 HIS A C 1
ATOM 811 O O . HIS A 1 101 ? 9.491 6.850 -0.819 1.00 94.81 101 HIS A O 1
ATOM 817 N N . HIS A 1 102 ? 10.592 8.005 0.775 1.00 94.69 102 HIS A N 1
ATOM 818 C CA . HIS A 1 102 ? 11.873 8.023 0.068 1.00 94.69 102 HIS A CA 1
ATOM 819 C C . HIS A 1 102 ? 12.359 6.605 -0.229 1.00 94.69 102 HIS A C 1
ATOM 821 O O . HIS A 1 102 ? 12.715 6.291 -1.366 1.00 94.69 102 HIS A O 1
ATOM 827 N N . THR A 1 103 ? 12.266 5.720 0.763 1.00 95.00 103 THR A N 1
ATOM 828 C CA . THR A 1 103 ? 12.624 4.307 0.611 1.00 95.00 103 THR A CA 1
ATOM 829 C C . THR A 1 103 ? 11.836 3.623 -0.509 1.00 95.00 103 THR A C 1
ATOM 831 O O . THR A 1 103 ? 12.406 2.863 -1.288 1.00 95.00 103 THR A O 1
ATOM 834 N N . LYS A 1 104 ? 10.536 3.898 -0.668 1.00 95.62 104 LYS A N 1
ATOM 835 C CA . LYS A 1 104 ? 9.712 3.275 -1.724 1.00 95.62 104 LYS A CA 1
ATOM 836 C C . LYS A 1 104 ? 10.056 3.812 -3.109 1.00 95.62 104 LYS A C 1
ATOM 838 O O . LYS A 1 104 ? 10.105 3.040 -4.069 1.00 95.62 104 LYS A O 1
ATOM 843 N N . ILE A 1 105 ? 10.336 5.111 -3.206 1.00 95.62 105 ILE A N 1
ATOM 844 C CA . ILE A 1 105 ? 10.824 5.761 -4.428 1.00 95.62 105 ILE A CA 1
ATOM 845 C C . ILE A 1 105 ? 12.162 5.147 -4.855 1.00 95.62 105 ILE A C 1
ATOM 847 O O . ILE A 1 105 ? 12.335 4.794 -6.023 1.00 95.62 105 ILE A O 1
ATOM 851 N N . GLU A 1 106 ? 13.092 4.958 -3.918 1.00 94.38 106 GLU A N 1
ATOM 852 C CA . GLU A 1 106 ? 14.380 4.317 -4.185 1.00 94.38 106 GLU A CA 1
ATOM 853 C C . GLU A 1 106 ? 14.193 2.870 -4.661 1.00 94.38 106 GLU A C 1
ATOM 855 O O . GLU A 1 106 ? 14.751 2.475 -5.687 1.00 94.38 106 GLU A O 1
ATOM 860 N N . GLN A 1 107 ? 13.364 2.082 -3.971 1.00 94.56 107 GLN A N 1
ATOM 861 C CA . GLN A 1 107 ? 13.057 0.706 -4.363 1.00 94.56 107 GLN A CA 1
ATOM 862 C C . GLN A 1 107 ? 12.480 0.632 -5.779 1.00 94.56 107 GLN A C 1
ATOM 864 O O . GLN A 1 107 ? 12.940 -0.171 -6.589 1.00 94.56 107 GLN A O 1
ATOM 869 N N . TYR A 1 108 ? 11.514 1.492 -6.102 1.00 93.50 108 TYR A N 1
ATOM 870 C CA . TYR A 1 108 ? 10.968 1.610 -7.450 1.00 93.50 108 TYR A CA 1
ATOM 871 C C . TYR A 1 108 ? 12.085 1.895 -8.469 1.00 93.50 108 TYR A C 1
ATOM 873 O O . TYR A 1 108 ? 12.267 1.151 -9.439 1.00 93.50 108 TYR A O 1
ATOM 881 N N . ASN A 1 109 ? 12.881 2.936 -8.208 1.00 91.31 109 ASN A N 1
ATOM 882 C CA . ASN A 1 109 ? 13.899 3.451 -9.122 1.00 91.31 109 ASN A CA 1
ATOM 883 C C . ASN A 1 109 ? 15.093 2.523 -9.310 1.00 91.31 109 ASN A C 1
ATOM 885 O O . ASN A 1 109 ? 15.787 2.646 -10.314 1.00 91.31 109 ASN A O 1
ATOM 889 N N . THR A 1 110 ? 15.368 1.641 -8.354 1.00 89.31 110 THR A N 1
ATOM 890 C CA . THR A 1 110 ? 16.539 0.758 -8.388 1.00 89.31 110 THR A CA 1
ATOM 891 C C . THR A 1 110 ? 16.191 -0.679 -8.756 1.00 89.31 110 THR A C 1
ATOM 893 O O . THR A 1 110 ? 17.075 -1.389 -9.239 1.00 89.31 110 THR A O 1
ATOM 896 N N . ARG A 1 111 ? 14.938 -1.118 -8.551 1.00 89.56 111 ARG A N 1
ATOM 897 C CA . ARG A 1 111 ? 14.531 -2.531 -8.682 1.00 89.56 111 ARG A CA 1
ATOM 898 C C . ARG A 1 111 ? 13.551 -2.785 -9.823 1.00 89.56 111 ARG A C 1
ATOM 900 O O . ARG A 1 111 ? 13.547 -3.885 -10.364 1.00 89.56 111 ARG A O 1
ATOM 907 N N . LEU A 1 112 ? 12.744 -1.798 -10.220 1.00 83.06 112 LEU A N 1
ATOM 908 C CA . LEU A 1 112 ? 11.774 -1.973 -11.310 1.00 83.06 112 LEU A CA 1
ATOM 909 C C . LEU A 1 112 ? 12.260 -1.415 -12.647 1.00 83.06 112 LEU A C 1
ATOM 911 O O . LEU A 1 112 ? 12.067 -2.045 -13.682 1.00 83.06 112 LEU A O 1
ATOM 915 N N . THR A 1 113 ? 12.924 -0.263 -12.632 1.00 70.00 113 THR A N 1
ATOM 916 C CA . THR A 1 113 ? 13.381 0.443 -13.846 1.00 70.00 113 THR A CA 1
ATOM 917 C C . THR A 1 113 ? 14.523 -0.266 -14.583 1.00 70.00 113 THR A C 1
ATOM 919 O O . THR A 1 113 ? 14.748 0.011 -15.754 1.00 70.00 113 THR A O 1
ATOM 922 N N . LYS A 1 114 ? 15.231 -1.195 -13.921 1.00 66.62 114 LYS A N 1
ATOM 923 C CA . LYS A 1 114 ? 16.352 -1.970 -14.489 1.00 66.62 114 LYS A CA 1
ATOM 924 C C . LYS A 1 114 ? 15.924 -3.160 -15.351 1.00 66.62 114 LYS A C 1
ATOM 926 O O . LYS A 1 114 ? 16.771 -3.819 -15.947 1.00 66.62 114 LYS A O 1
ATOM 931 N N . LEU A 1 115 ? 14.635 -3.491 -15.384 1.00 65.50 115 LEU A N 1
ATOM 932 C CA . LEU A 1 115 ? 14.132 -4.589 -16.201 1.00 65.50 115 LEU A CA 1
ATOM 933 C C . LEU A 1 115 ? 14.261 -4.213 -17.694 1.00 65.50 115 LEU A C 1
ATOM 935 O O . LEU A 1 115 ? 13.442 -3.466 -18.213 1.00 65.50 115 LEU A O 1
ATOM 939 N N . ALA A 1 116 ? 15.267 -4.767 -18.381 1.00 50.72 116 ALA A N 1
ATOM 940 C CA . ALA A 1 116 ? 15.609 -4.543 -19.795 1.00 50.72 116 ALA A CA 1
ATOM 941 C C . ALA A 1 116 ? 14.456 -4.561 -20.838 1.00 50.72 116 ALA A C 1
ATOM 943 O O . ALA A 1 116 ? 14.570 -3.842 -21.826 1.00 50.72 116 ALA A O 1
ATOM 944 N N . PRO A 1 117 ? 13.324 -5.286 -20.674 1.00 53.81 117 PRO A N 1
ATOM 945 C CA . PRO A 1 117 ? 12.177 -5.133 -21.583 1.00 53.81 117 PRO A CA 1
ATOM 946 C C . PRO A 1 117 ? 11.393 -3.818 -21.408 1.00 53.81 117 PRO A C 1
ATOM 948 O O . PRO A 1 117 ? 10.466 -3.548 -22.171 1.00 53.81 117 PRO A O 1
ATOM 951 N N . PHE A 1 118 ? 11.753 -2.965 -20.446 1.00 53.78 118 PHE A N 1
ATOM 952 C CA . PHE A 1 118 ? 11.387 -1.550 -20.452 1.00 53.78 118 PHE A CA 1
ATOM 953 C C . PHE A 1 118 ? 12.281 -0.754 -21.421 1.00 53.78 118 PHE A C 1
ATOM 955 O O . PHE A 1 118 ? 12.817 0.283 -21.041 1.00 53.78 118 PHE A O 1
ATOM 962 N N . ASN A 1 119 ? 12.401 -1.178 -22.686 1.00 48.28 119 ASN A N 1
ATOM 963 C CA . ASN A 1 119 ? 12.661 -0.218 -23.763 1.00 48.28 119 ASN A CA 1
ATOM 964 C C . ASN A 1 119 ? 11.391 0.617 -23.902 1.00 48.28 119 ASN A C 1
ATOM 966 O O . ASN A 1 119 ? 10.416 0.300 -24.583 1.00 48.28 119 ASN A O 1
ATOM 970 N N . LEU A 1 120 ? 11.368 1.615 -23.039 1.00 51.53 120 LEU A N 1
ATOM 971 C CA . LEU A 1 120 ? 10.356 2.615 -22.843 1.00 51.53 120 LEU A CA 1
ATOM 972 C C . LEU A 1 120 ? 10.800 3.832 -23.661 1.00 51.53 120 LEU A C 1
ATOM 974 O O . LEU A 1 120 ? 10.913 4.924 -23.124 1.00 51.53 120 LEU A O 1
ATOM 978 N N . ASP A 1 121 ? 11.034 3.653 -24.963 1.00 47.84 121 ASP A N 1
ATOM 979 C CA . ASP A 1 121 ? 11.366 4.763 -25.875 1.00 47.84 121 ASP A CA 1
ATOM 980 C C . ASP A 1 121 ? 10.217 5.797 -25.973 1.00 47.84 121 ASP A C 1
ATOM 982 O O . ASP A 1 121 ? 10.382 6.881 -26.516 1.00 47.84 121 ASP A O 1
ATOM 986 N N . ASP A 1 122 ? 9.067 5.492 -25.358 1.00 51.09 122 ASP A N 1
ATOM 987 C CA . ASP A 1 122 ? 7.900 6.364 -25.169 1.00 51.09 122 ASP A CA 1
ATOM 988 C C . ASP A 1 122 ? 7.741 6.871 -23.705 1.00 51.09 122 ASP A C 1
ATOM 990 O O . ASP A 1 122 ? 6.725 7.438 -23.310 1.00 51.09 122 ASP A O 1
ATOM 994 N N . CYS A 1 123 ? 8.735 6.632 -22.840 1.00 48.81 123 CYS A N 1
ATOM 995 C CA . CYS A 1 123 ? 8.809 7.113 -21.455 1.00 48.81 123 CYS A CA 1
ATOM 996 C C . CYS A 1 123 ? 10.168 7.768 -21.221 1.00 48.81 123 CYS A C 1
ATOM 998 O O . CYS A 1 123 ? 11.095 7.190 -20.672 1.00 48.81 123 CYS A O 1
ATOM 1000 N N . ASN A 1 124 ? 10.273 9.052 -21.535 1.00 40.59 124 ASN A N 1
ATOM 1001 C CA . ASN A 1 124 ? 11.434 9.857 -21.146 1.00 40.59 124 ASN A CA 1
ATOM 1002 C C . ASN A 1 124 ? 11.504 10.153 -19.621 1.00 40.59 124 ASN A C 1
ATOM 1004 O O . ASN A 1 124 ? 12.109 11.133 -19.204 1.00 40.59 124 ASN A O 1
ATOM 1008 N N . SER A 1 125 ? 10.895 9.329 -18.751 1.00 52.78 125 SER A N 1
ATOM 1009 C CA . SER A 1 125 ? 10.923 9.492 -17.284 1.00 52.78 125 SER A CA 1
ATOM 1010 C C . SER A 1 125 ? 10.517 8.206 -16.548 1.00 52.78 125 SER A C 1
ATOM 1012 O O . SER A 1 125 ? 9.470 8.109 -15.914 1.00 52.78 125 SER A O 1
ATOM 1014 N N . CYS A 1 126 ? 11.317 7.146 -16.658 1.00 69.50 126 CYS A N 1
ATOM 1015 C CA . CYS A 1 126 ? 10.938 5.857 -16.063 1.00 69.50 126 CYS A CA 1
ATOM 1016 C C . CYS A 1 126 ? 11.241 5.780 -14.561 1.00 69.50 126 CYS A C 1
ATOM 1018 O O . CYS A 1 126 ? 10.735 4.890 -13.879 1.00 69.50 126 CYS A O 1
ATOM 1020 N N . LYS A 1 127 ? 11.995 6.752 -14.035 1.00 85.12 127 LYS A N 1
ATOM 1021 C CA . LYS A 1 127 ? 12.170 6.984 -12.601 1.00 85.12 127 LYS A CA 1
ATOM 1022 C C . LYS A 1 127 ? 10.970 7.737 -12.032 1.00 85.12 127 LYS A C 1
ATOM 1024 O O . LYS A 1 127 ? 10.416 8.607 -12.684 1.00 85.12 127 LYS A O 1
ATOM 1029 N N . THR A 1 128 ? 10.578 7.407 -10.813 1.00 89.75 128 THR A N 1
ATOM 1030 C CA . THR A 1 128 ? 9.622 8.193 -10.036 1.00 89.75 128 THR A CA 1
ATOM 1031 C C . THR A 1 128 ? 10.372 9.147 -9.119 1.00 89.75 128 THR A C 1
ATOM 1033 O O . THR A 1 128 ? 11.467 8.840 -8.646 1.00 89.75 128 THR A O 1
ATOM 1036 N N . GLU A 1 129 ? 9.758 10.276 -8.816 1.00 92.88 129 GLU A N 1
ATOM 1037 C CA . GLU A 1 129 ? 10.236 11.219 -7.810 1.00 92.88 129 GLU A CA 1
ATOM 1038 C C . GLU A 1 129 ? 9.104 11.583 -6.850 1.00 92.88 129 GLU A C 1
ATOM 1040 O O . GLU A 1 129 ? 7.926 11.330 -7.128 1.00 92.88 129 GLU A O 1
ATOM 1045 N N . LYS A 1 130 ? 9.461 12.166 -5.705 1.00 93.81 130 LYS A N 1
ATOM 1046 C CA . LYS A 1 130 ? 8.474 12.699 -4.771 1.00 93.81 130 LYS A CA 1
ATOM 1047 C C . LYS A 1 130 ? 7.888 13.973 -5.369 1.00 93.81 130 LYS A C 1
ATOM 1049 O O . LYS A 1 130 ? 8.608 14.953 -5.539 1.00 93.81 130 LYS A O 1
ATOM 1054 N N . LYS A 1 131 ? 6.583 13.978 -5.640 1.00 92.00 131 LYS A N 1
ATOM 1055 C CA . LYS A 1 131 ? 5.843 15.199 -5.986 1.00 92.00 131 LYS A CA 1
ATOM 1056 C C . LYS A 1 131 ? 4.906 15.574 -4.857 1.00 92.00 131 LYS A C 1
ATOM 1058 O O . LYS A 1 131 ? 4.212 14.715 -4.317 1.00 92.00 131 LYS A O 1
ATOM 1063 N N . SER A 1 132 ? 4.898 16.856 -4.509 1.00 90.00 132 SER A N 1
ATOM 1064 C CA . SER A 1 132 ? 3.921 17.386 -3.565 1.00 90.00 132 SER A CA 1
ATOM 1065 C C . SER A 1 132 ? 2.536 17.374 -4.206 1.00 90.00 132 SER A C 1
ATOM 1067 O O . SER A 1 132 ? 2.386 17.712 -5.382 1.00 90.00 132 SER A O 1
ATOM 1069 N N . PHE A 1 133 ? 1.532 16.978 -3.435 1.00 90.12 133 PHE A N 1
ATOM 1070 C CA . PHE A 1 133 ? 0.128 17.064 -3.810 1.00 90.12 133 PHE A CA 1
ATOM 1071 C C . PHE A 1 133 ? -0.730 17.269 -2.564 1.00 90.12 133 PHE A C 1
ATOM 1073 O O . PHE A 1 133 ? -0.338 16.910 -1.453 1.00 90.12 133 PHE A O 1
ATOM 1080 N N . VAL A 1 134 ? -1.923 17.828 -2.754 1.00 88.69 134 VAL A N 1
ATOM 1081 C CA . VAL A 1 134 ? -2.870 18.069 -1.665 1.00 88.69 134 VAL A CA 1
ATOM 1082 C C . VAL A 1 134 ? -3.540 16.749 -1.275 1.00 88.69 134 VAL A C 1
ATOM 1084 O O . VAL A 1 134 ? -4.216 16.121 -2.089 1.00 88.69 134 VAL A O 1
ATOM 1087 N N . LEU A 1 135 ? -3.355 16.312 -0.025 1.00 86.62 135 LEU A N 1
ATOM 1088 C CA . LEU A 1 135 ? -3.834 15.010 0.469 1.00 86.62 135 LEU A CA 1
ATOM 1089 C C . LEU A 1 135 ? -5.361 14.849 0.424 1.00 86.62 135 LEU A C 1
ATOM 1091 O O . LEU A 1 135 ? -5.851 13.726 0.340 1.00 86.62 135 LEU A O 1
ATOM 1095 N N . THR A 1 136 ? -6.110 15.951 0.479 1.00 86.06 136 THR A N 1
ATOM 1096 C CA . THR A 1 136 ? -7.581 15.957 0.456 1.00 86.06 136 THR A CA 1
ATOM 1097 C C . THR A 1 136 ? -8.170 15.909 -0.953 1.00 86.06 136 THR A C 1
ATOM 1099 O O . THR A 1 136 ? -9.375 15.728 -1.098 1.00 86.06 136 THR A O 1
ATOM 1102 N N . GLU A 1 137 ? -7.348 16.065 -1.991 1.00 88.88 137 GLU A N 1
ATOM 1103 C CA . GLU A 1 137 ? -7.795 16.133 -3.391 1.00 88.88 137 GLU A CA 1
ATOM 1104 C C . GLU A 1 137 ? -7.594 14.819 -4.150 1.00 88.88 137 GLU A C 1
ATOM 1106 O O . GLU A 1 137 ? -7.927 14.713 -5.329 1.00 88.88 137 GLU A O 1
ATOM 1111 N N . ASN A 1 138 ? -7.033 13.801 -3.499 1.00 92.25 138 ASN A N 1
ATOM 1112 C CA . ASN A 1 138 ? -6.780 12.510 -4.116 1.00 92.25 138 ASN A CA 1
ATOM 1113 C C . ASN A 1 138 ? -6.908 11.362 -3.108 1.00 92.25 138 ASN A C 1
ATOM 1115 O O . ASN A 1 138 ? -7.105 11.557 -1.912 1.00 92.25 138 ASN A O 1
ATOM 1119 N N . SER A 1 139 ? -6.802 10.131 -3.606 1.00 94.50 139 SER A N 1
ATOM 1120 C CA . SER A 1 139 ? -7.031 8.930 -2.795 1.00 94.50 139 SER A CA 1
ATOM 1121 C C . SER A 1 139 ? -5.777 8.378 -2.102 1.00 94.50 139 SER A C 1
ATOM 1123 O O . SER A 1 139 ? -5.850 7.294 -1.524 1.00 94.50 139 SER A O 1
ATOM 1125 N N . TRP A 1 140 ? -4.634 9.078 -2.136 1.00 95.94 140 TRP A N 1
ATOM 1126 C CA . TRP A 1 140 ? -3.384 8.591 -1.537 1.00 95.94 140 TRP A CA 1
ATOM 1127 C C . TRP A 1 140 ? -3.538 8.377 -0.038 1.00 95.94 140 TRP A C 1
ATOM 1129 O O . TRP A 1 140 ? -3.252 7.288 0.451 1.00 95.94 140 TRP A O 1
ATOM 1139 N N . PHE A 1 141 ? -4.091 9.362 0.677 1.00 95.06 141 PHE A N 1
ATOM 1140 C CA . PHE A 1 141 ? -4.252 9.248 2.126 1.00 95.06 141 PHE A CA 1
ATOM 1141 C C . PHE A 1 141 ? -5.213 8.118 2.504 1.00 95.06 141 PHE A C 1
ATOM 1143 O O . PHE A 1 141 ? -4.973 7.422 3.479 1.00 95.06 141 PHE A O 1
ATOM 1150 N N . ALA A 1 142 ? -6.254 7.865 1.706 1.00 94.38 142 ALA A N 1
ATOM 1151 C CA . ALA A 1 142 ? -7.157 6.739 1.942 1.00 94.38 142 ALA A CA 1
ATOM 1152 C C . ALA A 1 142 ? -6.447 5.382 1.800 1.00 94.38 142 ALA A C 1
ATOM 1154 O O . ALA A 1 142 ? -6.706 4.471 2.583 1.00 94.38 142 ALA A O 1
ATOM 1155 N N . GLY A 1 143 ? -5.552 5.247 0.816 1.00 95.44 143 GLY A N 1
ATOM 1156 C CA . GLY A 1 143 ? -4.728 4.050 0.650 1.00 95.44 143 GLY A CA 1
ATOM 1157 C C . GLY A 1 143 ? -3.720 3.880 1.783 1.00 95.44 143 GLY A C 1
ATOM 1158 O O . GLY A 1 143 ? -3.596 2.792 2.332 1.00 95.44 143 GLY A O 1
ATOM 1159 N N . PHE A 1 144 ? -3.051 4.966 2.166 1.00 95.56 144 PHE A N 1
ATOM 1160 C CA . PHE A 1 144 ? -2.065 4.966 3.244 1.00 95.56 144 PHE A CA 1
ATOM 1161 C C . PHE A 1 144 ? -2.699 4.675 4.612 1.00 95.56 144 PHE A C 1
ATOM 1163 O O . PHE A 1 144 ? -2.223 3.830 5.362 1.00 95.56 144 PHE A O 1
ATOM 1170 N N . PHE A 1 145 ? -3.843 5.297 4.900 1.00 95.25 145 PHE A N 1
ATOM 1171 C CA . PHE A 1 145 ? -4.603 5.064 6.125 1.00 95.25 145 PHE A CA 1
ATOM 1172 C C . PHE A 1 145 ? -5.138 3.630 6.217 1.00 95.25 145 PHE A C 1
ATOM 1174 O O . PHE A 1 145 ? -5.243 3.085 7.308 1.00 95.25 145 PHE A O 1
ATOM 1181 N N . LEU A 1 146 ? -5.481 2.995 5.092 1.00 93.25 146 LEU A N 1
ATOM 1182 C CA . LEU A 1 146 ? -5.886 1.587 5.093 1.00 93.25 146 LEU A CA 1
ATOM 1183 C C . LEU A 1 146 ? -4.754 0.656 5.562 1.00 93.25 146 LEU A C 1
ATOM 1185 O O . LEU A 1 146 ? -5.050 -0.410 6.094 1.00 93.25 146 LEU A O 1
ATOM 1189 N N . SER A 1 147 ? -3.497 1.059 5.359 1.00 92.62 147 SER A N 1
ATOM 1190 C CA . SER A 1 147 ? -2.314 0.321 5.800 1.00 92.62 147 SER A CA 1
ATOM 1191 C C . SER A 1 147 ? -1.952 0.606 7.258 1.00 92.62 147 SER A C 1
ATOM 1193 O O . SER A 1 147 ? -1.996 -0.300 8.085 1.00 92.62 147 SER A O 1
ATOM 1195 N N . ASP A 1 148 ? -1.668 1.867 7.592 1.00 91.81 148 ASP A N 1
ATOM 1196 C CA . ASP A 1 148 ? -1.083 2.241 8.895 1.00 91.81 148 ASP A CA 1
ATOM 1197 C C . ASP A 1 148 ? -2.033 3.052 9.798 1.00 91.81 148 ASP A C 1
ATOM 1199 O O . ASP A 1 148 ? -1.657 3.530 10.872 1.00 91.81 148 ASP A O 1
ATOM 1203 N N . GLY A 1 149 ? -3.280 3.246 9.369 1.00 94.00 149 GLY A N 1
ATOM 1204 C CA . GLY A 1 149 ? -4.287 4.008 10.099 1.00 94.00 149 GLY A CA 1
ATOM 1205 C C . GLY A 1 149 ? -5.134 3.165 11.052 1.00 94.00 149 GLY A C 1
ATOM 1206 O O . GLY A 1 149 ? -5.346 1.966 10.880 1.00 94.00 149 GLY A O 1
ATOM 1207 N N . SER A 1 150 ? -5.689 3.820 12.071 1.00 94.25 150 SER A N 1
ATOM 1208 C CA . SER A 1 150 ? -6.636 3.213 13.003 1.00 94.25 150 SER A CA 1
ATOM 1209 C C . SER A 1 150 ? -7.730 4.185 13.443 1.00 94.25 150 SER A C 1
ATOM 1211 O O . SER A 1 150 ? -7.486 5.359 13.733 1.00 94.25 150 SER A O 1
ATOM 1213 N N . PHE A 1 151 ? -8.953 3.658 13.525 1.00 94.44 151 PHE A N 1
ATOM 1214 C CA . PHE A 1 151 ? -10.083 4.285 14.205 1.00 94.44 151 PHE A CA 1
ATOM 1215 C C . PHE A 1 151 ? -10.295 3.582 15.542 1.00 94.44 151 PHE A C 1
ATOM 1217 O O . PHE A 1 151 ? -10.488 2.367 15.584 1.00 94.44 151 PHE A O 1
ATOM 1224 N N . GLN A 1 152 ? -10.270 4.335 16.636 1.00 95.94 152 GLN A N 1
ATOM 1225 C CA . GLN A 1 152 ? -10.384 3.790 17.984 1.00 95.94 152 GLN A CA 1
ATOM 1226 C C . GLN A 1 152 ? -11.472 4.526 18.766 1.00 95.94 152 GLN A C 1
ATOM 1228 O O . GLN A 1 152 ? -11.588 5.750 18.709 1.00 95.94 152 GLN A O 1
ATOM 1233 N N . ILE A 1 153 ? -12.234 3.770 19.551 1.00 96.69 153 ILE A N 1
ATOM 1234 C CA . ILE A 1 153 ? -13.125 4.305 20.578 1.00 96.69 153 ILE A CA 1
ATOM 1235 C C . ILE A 1 153 ? -12.501 3.935 21.920 1.00 96.69 153 ILE A C 1
ATOM 1237 O O . ILE A 1 153 ? -12.409 2.756 22.257 1.00 96.69 153 ILE A O 1
ATOM 1241 N N . LYS A 1 154 ? -12.037 4.932 22.673 1.00 96.12 154 LYS A N 1
ATOM 1242 C CA . LYS A 1 154 ? -11.454 4.742 24.006 1.00 96.12 154 LYS A CA 1
ATOM 1243 C C . LYS A 1 154 ? -12.490 5.131 25.052 1.00 96.12 154 LYS A C 1
ATOM 1245 O O . LYS A 1 154 ? -12.946 6.270 25.067 1.00 96.12 154 LYS A O 1
ATOM 1250 N N . ILE A 1 155 ? -12.846 4.188 25.917 1.00 96.06 155 ILE A N 1
ATOM 1251 C CA . ILE A 1 155 ? -13.775 4.400 27.031 1.00 96.06 155 ILE A CA 1
ATOM 1252 C C . ILE A 1 155 ? -12.940 4.468 28.308 1.00 96.06 155 ILE A C 1
ATOM 1254 O O . ILE A 1 155 ? -12.310 3.486 28.696 1.00 96.06 155 ILE A O 1
ATOM 1258 N N . LEU A 1 156 ? -12.897 5.640 28.935 1.00 95.38 156 LEU A N 1
ATOM 1259 C CA . LEU A 1 156 ? -12.077 5.916 30.109 1.00 95.38 156 LEU A CA 1
ATOM 1260 C C . LEU A 1 156 ? -12.970 6.072 31.338 1.00 95.38 156 LEU A C 1
ATOM 1262 O O . LEU A 1 156 ? -13.774 6.999 31.422 1.00 95.38 156 LEU A O 1
ATOM 1266 N N . HIS A 1 157 ? -12.784 5.190 32.313 1.00 94.94 157 HIS A N 1
ATOM 1267 C CA . HIS A 1 157 ? -13.433 5.288 33.615 1.00 94.94 157 HIS A CA 1
ATOM 1268 C C . HIS A 1 157 ? -12.520 6.082 34.551 1.00 94.94 157 HIS A C 1
ATOM 1270 O O . HIS A 1 157 ? -11.335 5.773 34.675 1.00 94.94 157 HIS A O 1
ATOM 1276 N N . LYS A 1 158 ? -13.050 7.138 35.171 1.00 91.75 158 LYS A N 1
ATOM 1277 C CA . LYS A 1 158 ? -12.315 7.979 36.123 1.00 91.75 158 LYS A CA 1
ATOM 1278 C C . LYS A 1 158 ? -12.967 7.834 37.489 1.00 91.75 158 LYS A C 1
ATOM 1280 O O . LYS A 1 158 ? -14.173 8.010 37.583 1.00 91.75 158 LYS A O 1
ATOM 1285 N N . ASN A 1 159 ? -12.170 7.608 38.533 1.00 88.88 159 ASN A N 1
ATOM 1286 C CA . ASN A 1 159 ? -12.666 7.375 39.899 1.00 88.88 159 ASN A CA 1
ATOM 1287 C C . ASN A 1 159 ? -13.589 8.493 40.427 1.00 88.88 159 ASN A C 1
ATOM 1289 O O . ASN A 1 159 ? -14.422 8.238 41.285 1.00 88.88 159 ASN A O 1
ATOM 1293 N N . ASN A 1 160 ? -13.474 9.712 39.887 1.00 90.94 160 ASN A N 1
A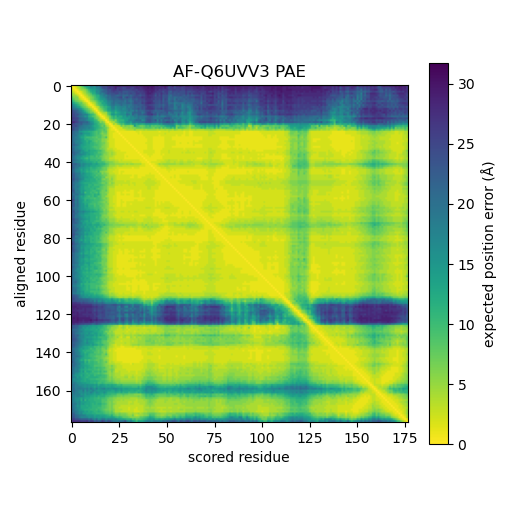TOM 1294 C CA . ASN A 1 160 ? -14.233 10.887 40.326 1.00 90.94 160 ASN A CA 1
ATOM 1295 C C . ASN A 1 160 ? -15.413 11.235 39.394 1.00 90.94 160 ASN A C 1
ATOM 1297 O O . ASN A 1 160 ? -15.890 12.369 39.415 1.00 90.94 160 ASN A O 1
ATOM 1301 N N . ARG A 1 161 ? -15.832 10.330 38.500 1.00 88.69 161 ARG A N 1
ATOM 1302 C CA . ARG A 1 161 ? -16.964 10.548 37.585 1.00 88.69 161 ARG A CA 1
ATOM 1303 C C . ARG A 1 161 ? -17.837 9.301 37.515 1.00 88.69 161 ARG A C 1
ATOM 1305 O O . ARG A 1 161 ? -17.326 8.218 37.262 1.00 88.69 161 ARG A O 1
ATOM 1312 N N . GLU A 1 162 ? -19.147 9.480 37.666 1.00 91.31 162 GLU A N 1
ATOM 1313 C CA . GLU A 1 162 ? -20.118 8.381 37.549 1.00 91.31 162 GLU A CA 1
ATOM 1314 C C . GLU A 1 162 ? -20.224 7.839 36.117 1.00 91.31 162 GLU A C 1
ATOM 1316 O O . GLU A 1 162 ? -20.399 6.640 35.915 1.00 91.31 162 GLU A O 1
ATOM 1321 N N . LEU A 1 163 ? -20.088 8.710 35.111 1.00 95.00 163 LEU A N 1
ATOM 1322 C CA . LEU A 1 163 ? -20.167 8.334 33.700 1.00 95.00 163 LEU A CA 1
ATOM 1323 C C . LEU A 1 163 ? -18.774 8.225 33.057 1.00 95.00 163 LEU A C 1
ATOM 1325 O O . LEU A 1 163 ? -17.902 9.064 33.327 1.00 95.00 163 LEU A O 1
ATOM 1329 N N . PRO A 1 164 ? -18.556 7.237 32.166 1.00 94.69 164 PRO A N 1
ATOM 1330 C CA . PRO A 1 164 ? -17.294 7.091 31.455 1.00 94.69 164 PRO A CA 1
ATOM 1331 C C . PRO A 1 164 ? -17.078 8.220 30.438 1.00 94.69 164 PRO A C 1
ATOM 1333 O O . PRO A 1 164 ? -18.003 8.685 29.774 1.00 94.69 164 PRO A O 1
ATOM 1336 N N . GLU A 1 165 ? -15.822 8.627 30.262 1.00 95.31 165 GLU A N 1
ATOM 1337 C CA . GLU A 1 165 ? -15.412 9.533 29.190 1.00 95.31 165 GLU A CA 1
ATOM 1338 C C . GLU A 1 165 ? -15.160 8.728 27.909 1.00 95.31 165 GLU A C 1
ATOM 1340 O O . GLU A 1 165 ? -14.309 7.839 27.881 1.00 95.31 165 GLU A O 1
ATOM 1345 N N . ILE A 1 166 ? -15.884 9.050 26.838 1.00 95.62 166 ILE A N 1
ATOM 1346 C CA . ILE A 1 166 ? -15.739 8.403 25.531 1.00 95.62 166 ILE A CA 1
ATOM 1347 C C . ILE A 1 166 ? -14.891 9.302 24.629 1.00 95.62 166 ILE A C 1
ATOM 1349 O O . ILE A 1 166 ? -15.242 10.454 24.387 1.00 95.62 166 ILE A O 1
ATOM 1353 N N . ARG A 1 167 ? -13.784 8.771 24.104 1.00 96.56 167 ARG A N 1
ATOM 1354 C CA . ARG A 1 167 ? -12.920 9.449 23.130 1.00 96.56 167 ARG A CA 1
ATOM 1355 C C . ARG A 1 167 ? -12.942 8.719 21.797 1.00 96.56 167 ARG A C 1
ATOM 1357 O O . ARG A 1 167 ? -12.673 7.520 21.744 1.00 96.56 167 ARG A O 1
ATOM 1364 N N . LEU A 1 168 ? -13.192 9.461 20.725 1.00 97.12 168 LEU A N 1
ATOM 1365 C CA . LEU A 1 168 ? -12.983 9.004 19.355 1.00 97.12 168 LEU A CA 1
ATOM 1366 C C . LEU A 1 168 ? -11.575 9.419 18.930 1.00 97.12 168 LEU A C 1
ATOM 1368 O O . LEU A 1 168 ? -11.223 10.592 19.032 1.00 97.12 168 LEU A O 1
ATOM 1372 N N . VAL A 1 169 ? -10.760 8.461 18.501 1.00 96.81 169 VAL A N 1
ATOM 1373 C CA . VAL A 1 169 ? -9.363 8.692 18.122 1.00 96.81 169 VAL A CA 1
ATOM 1374 C C . VAL A 1 169 ? -9.136 8.182 16.706 1.00 96.81 169 VAL A C 1
ATOM 1376 O O . VAL A 1 169 ? -9.485 7.048 16.383 1.00 96.81 169 VAL A O 1
ATOM 1379 N N . ILE A 1 170 ? -8.531 9.034 15.883 1.00 95.44 170 ILE A N 1
ATOM 1380 C CA . ILE A 1 170 ? -7.984 8.693 14.573 1.00 95.44 170 ILE A CA 1
ATOM 1381 C C . ILE A 1 170 ? -6.471 8.795 14.715 1.00 95.44 170 ILE A C 1
ATOM 1383 O O . ILE A 1 170 ? -5.972 9.819 15.181 1.00 95.44 170 ILE A O 1
ATOM 1387 N N . GLN A 1 171 ? -5.752 7.737 14.364 1.00 95.19 171 GLN A N 1
ATOM 1388 C CA . GLN A 1 171 ? -4.304 7.664 14.536 1.00 95.19 171 GLN A CA 1
ATOM 1389 C C . GLN A 1 171 ? -3.669 7.020 13.307 1.00 95.19 171 GLN A C 1
ATOM 1391 O O . GLN A 1 171 ? -4.249 6.101 12.735 1.00 95.19 171 GLN A O 1
ATOM 1396 N N . VAL A 1 172 ? -2.492 7.505 12.922 1.00 93.50 172 VAL A N 1
ATOM 1397 C CA . VAL A 1 172 ? -1.618 6.900 11.912 1.00 93.50 172 VAL A CA 1
ATOM 1398 C C . VAL A 1 172 ? -0.234 6.810 12.534 1.00 93.50 172 VAL A C 1
ATOM 1400 O O . VAL A 1 172 ? 0.271 7.822 13.021 1.00 93.50 172 VAL A O 1
ATOM 1403 N N . ASP A 1 173 ? 0.352 5.618 12.531 1.00 88.56 173 ASP A N 1
ATOM 1404 C CA . ASP A 1 173 ? 1.682 5.387 13.091 1.00 88.56 173 ASP A CA 1
ATOM 1405 C C . ASP A 1 173 ? 2.686 5.218 11.955 1.00 88.56 173 ASP A C 1
ATOM 1407 O O . ASP A 1 173 ? 2.613 4.254 11.203 1.00 88.56 173 ASP A O 1
ATOM 1411 N N . GLN A 1 174 ? 3.642 6.143 11.840 1.00 85.81 174 GLN A N 1
ATOM 1412 C CA . GLN A 1 174 ? 4.647 6.119 10.779 1.00 85.81 174 GLN A CA 1
ATOM 1413 C C . GLN A 1 174 ? 6.053 6.193 11.369 1.00 85.81 174 GLN A C 1
ATOM 1415 O O . GLN A 1 174 ? 6.340 7.033 12.221 1.00 85.81 174 GLN A O 1
ATOM 1420 N N . LYS A 1 175 ? 6.936 5.301 10.914 1.00 80.25 175 LYS A N 1
ATOM 1421 C CA . LYS A 1 175 ? 8.379 5.380 11.190 1.00 80.25 175 LYS A CA 1
ATOM 1422 C C . LYS A 1 175 ? 9.052 6.249 10.133 1.00 80.25 175 LYS A C 1
ATOM 1424 O O . LYS A 1 175 ? 8.530 6.350 9.027 1.00 80.25 175 LYS A O 1
ATOM 1429 N N . ASP A 1 176 ? 10.220 6.807 10.445 1.00 73.06 176 ASP A N 1
ATOM 1430 C CA . ASP A 1 176 ? 11.028 7.530 9.457 1.00 73.06 176 ASP A CA 1
ATOM 1431 C C . ASP A 1 176 ? 11.240 6.654 8.206 1.00 73.06 176 ASP A C 1
ATOM 1433 O O . ASP A 1 176 ? 11.701 5.511 8.303 1.00 73.06 176 ASP A O 1
ATOM 1437 N N . SER A 1 177 ? 10.817 7.161 7.043 1.00 59.91 177 SER A N 1
ATOM 1438 C CA . SER A 1 177 ? 10.565 6.377 5.819 1.00 59.91 177 SER A CA 1
ATOM 1439 C C . SER A 1 177 ? 11.036 7.033 4.532 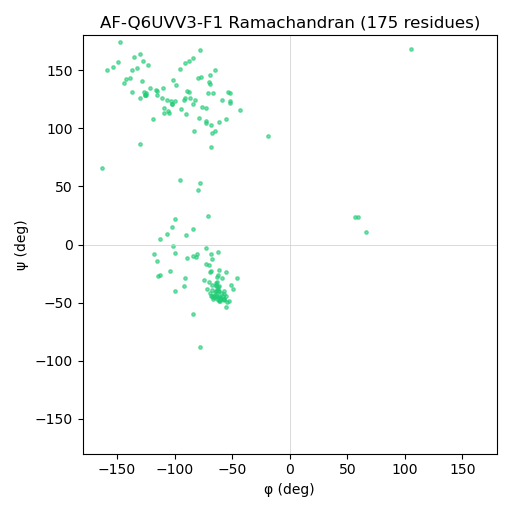1.00 59.91 177 SER A C 1
ATOM 1441 O O . SER A 1 177 ? 10.907 8.271 4.417 1.00 59.91 177 SER A O 1
#

Organism: Tupiella akineta (NCBI:txid160070)

Sequence (177 aa):
MSISIHKPRALKHTLSKNLNRIQDFGFFLSGIIDGDGHFSAIPQLVICFHEKDISVAYFLKKQIQYGTVSKVKNKKAIKFVVSHFLGLKKICRLVHNKLQHHTKIEQYNTRLTKLAPFNLDDCNSCKTEKKSFVLTENSWFAGFFLSDGSFQIKILHKNNRELPEIRLVIQVDQKDS

Secondary structure (DSSP, 8-state):
-----------S-THHHHTTSHHHHHHHHHHHHHHTEEE-SSS-EEEEEEGGGHHHHHHHHHHHS--EEEEPTTSSEEEEEE-SHHHHHHHHHHHTTT---HHHHHHIIIIITT-TT---TT-S--S-------TTSSSHHHHHHHHHEEEEEEEE--TT-SSPEEEEEEEE-----

pLDDT: mean 85.4, std 17.17, range [40.59, 98.62]

Foldseek 3Di:
DDDDDPPPPPDPPCCCVVCVDLQQVLLLVLLLCLFAWAQDLQGKIKGKDFLVCVVVLVVLCVVLVAFDWADDPPHRMIMTMGNDLSSLVSNLVSHAQNHAAPNRLCRQQPRSLPPVVCPVVVDPDSRHDHDDDDPVVHNNVVNNCVRFKDWDWDWADDPPDPGTDIDTDIDGDDDRD

Solvent-accessible surface area (backbone atoms only — not comparable to full-atom values): 10224 Å² total; per-residue (Å²): 137,87,83,82,76,80,74,76,80,75,67,78,68,55,66,68,68,70,44,68,44,70,66,38,40,14,24,22,51,18,14,29,37,60,47,48,28,47,51,40,85,66,59,28,45,39,34,61,43,52,53,88,48,49,66,56,50,53,48,51,30,62,75,65,70,38,58,47,77,48,76,41,87,99,49,74,29,28,36,35,38,30,61,51,66,73,36,45,55,50,49,49,68,42,29,56,46,46,36,78,33,55,60,58,37,48,30,43,48,68,32,55,61,69,47,77,88,64,75,44,92,89,45,101,64,75,60,49,51,78,54,92,75,66,62,90,80,50,32,27,51,62,20,24,37,70,52,42,41,47,82,45,80,47,77,43,81,46,100,92,46,98,65,66,48,77,42,83,45,80,48,68,73,79,73,98,85

Mean predicted aligned error: 8.15 Å